Protein AF-0000000082897902 (afdb_homodimer)

InterPro domains:
  IPR001424 Superoxide dismutase, copper/zinc binding domain [PF00080] (46-180)
  IPR001424 Superoxide dismutase, copper/zinc binding domain [PR00068] (78-100)
  IPR001424 Superoxide dismutase, copper/zinc binding domain [PR00068] (130-152)
  IPR001424 Superoxide dismutase, copper/zinc binding domain [PR00068] (155-181)
  IPR024134 Superoxide dismutase (Cu/Zn) / superoxide dismutase copper chaperone [PTHR10003] (29-182)
  IPR036423 Superoxide dismutase-like, copper/zinc binding domain superfamily [G3DSA:2.60.40.200] (30-185)
  IPR036423 Superoxide dismutase-like, copper/zinc binding domain superfamily [SSF49329] (37-182)

Organism: Panagrellus redivivus (NCBI:txid6233)

Nearest PDB structures (foldseek):
  8zd5-assembly2_D  TM=9.004E-01  e=2.290E-14  Canis lupus familiaris
  7wwy-assembly1_B  TM=9.018E-01  e=1.404E-13  Canis lupus familiaris
  4rvp-assembly1_F  TM=9.007E-01  e=2.772E-13  Sedum alfredii
  6fp6-assembly11_V  TM=8.898E-01  e=7.852E-12  Homo sapiens
  6fp6-assembly7_N  TM=8.844E-01  e=1.384E-11  Homo sapiens

pLDDT: mean 85.32, std 23.49, range [25.41, 98.88]

Radius of gyration: 30.48 Å; Cα contacts (8 Å, |Δi|>4): 920; chains: 2; bounding box: 109×58×99 Å

Solvent-accessible surface area (backbone atoms only — not comparable to full-atom values): 19947 Å² total; per-residue (Å²): 136,86,78,77,78,76,76,75,76,77,73,74,72,73,71,76,70,71,70,71,69,72,74,72,70,71,76,71,79,72,40,37,38,32,33,33,25,57,25,38,17,94,85,59,64,34,37,34,42,35,39,38,41,27,52,66,50,91,85,47,38,23,28,37,43,31,45,46,44,77,64,73,81,90,46,44,22,11,34,34,31,26,57,10,20,31,59,89,62,44,71,74,44,13,70,52,74,26,42,90,82,62,64,86,64,54,38,28,58,86,42,92,67,28,38,54,14,44,65,35,57,32,46,82,48,31,35,80,38,79,66,32,76,59,45,32,81,56,74,91,54,36,47,58,5,12,16,40,38,34,24,65,23,42,41,63,32,24,76,50,92,48,68,52,22,41,72,64,11,52,18,75,54,79,51,25,28,25,43,25,8,30,64,41,42,64,84,105,136,84,78,76,78,76,75,77,74,77,74,72,74,71,71,76,69,70,70,69,67,71,70,73,68,72,74,71,77,73,40,38,39,32,34,33,24,58,26,38,16,94,86,60,64,35,37,32,43,36,40,38,41,26,55,68,50,90,85,48,38,22,27,36,41,32,45,45,42,78,63,74,81,91,45,44,21,12,32,34,30,27,57,10,19,32,60,88,61,42,71,76,45,14,69,52,73,24,41,90,81,61,64,87,63,53,38,28,58,86,43,92,68,28,39,55,15,42,65,36,57,31,45,83,48,31,34,79,38,80,66,33,77,60,45,32,82,55,75,91,52,36,45,58,4,13,16,40,38,35,23,67,24,43,41,62,32,25,75,50,92,49,68,54,21,41,71,62,12,51,17,76,52,78,50,26,29,26,44,24,8,30,65,41,43,63,85,105

Structure (mmCIF, N/CA/C/O backbone):
data_AF-0000000082897902-model_v1
#
loop_
_entity.id
_entity.type
_entity.pdbx_description
1 polymer 'Superoxide dismutase'
#
loop_
_atom_site.group_PDB
_atom_site.id
_atom_site.type_symbol
_atom_site.label_atom_id
_atom_site.label_alt_id
_atom_site.label_comp_id
_atom_site.label_asym_id
_atom_site.label_entity_id
_atom_site.label_seq_id
_atom_site.pdbx_PDB_ins_code
_atom_site.Cartn_x
_atom_site.Cartn_y
_atom_site.Cartn_z
_atom_site.occupancy
_atom_site.B_iso_or_equiv
_atom_site.auth_seq_id
_atom_site.auth_comp_id
_atom_site.auth_asym_id
_atom_site.auth_atom_id
_atom_site.pdbx_PDB_model_num
ATOM 1 N N . MET A 1 1 ? 73.5 28.828 -60.375 1 28.38 1 MET A N 1
ATOM 2 C CA . MET A 1 1 ? 72.812 27.672 -59.781 1 28.38 1 MET A CA 1
ATOM 3 C C . MET A 1 1 ? 71.562 28.078 -59.062 1 28.38 1 MET A C 1
ATOM 5 O O . MET A 1 1 ? 71.625 28.875 -58.125 1 28.38 1 MET A O 1
ATOM 9 N N . LYS A 1 2 ? 70.438 28.234 -59.875 1 25.41 2 LYS A N 1
ATOM 10 C CA . LYS A 1 2 ? 69.125 28.797 -59.719 1 25.41 2 LYS A CA 1
ATOM 11 C C . LYS A 1 2 ? 68.25 27.984 -58.719 1 25.41 2 LYS A C 1
ATOM 13 O O . LYS A 1 2 ? 67.812 26.891 -59.031 1 25.41 2 LYS A O 1
ATOM 18 N N . ARG A 1 3 ? 68.75 27.938 -57.375 1 31.31 3 ARG A N 1
ATOM 19 C CA . ARG A 1 3 ? 68.062 27.156 -56.344 1 31.31 3 ARG A CA 1
ATOM 20 C C . ARG A 1 3 ? 66.562 27.547 -56.25 1 31.31 3 ARG A C 1
ATOM 22 O O . ARG A 1 3 ? 66.25 28.734 -56.094 1 31.31 3 ARG A O 1
ATOM 29 N N . PHE A 1 4 ? 65.75 26.828 -57 1 31.16 4 PHE A N 1
ATOM 30 C CA . PHE A 1 4 ? 64.25 26.812 -57.031 1 31.16 4 PHE A CA 1
ATOM 31 C C . PHE A 1 4 ? 63.688 26.734 -55.594 1 31.16 4 PHE A C 1
ATOM 33 O O . PHE A 1 4 ? 64.125 25.875 -54.812 1 31.16 4 PHE A O 1
ATOM 40 N N . LEU A 1 5 ? 63.25 27.844 -55.031 1 32.53 5 LEU A N 1
ATOM 41 C CA . LEU A 1 5 ? 62.562 28.156 -53.781 1 32.53 5 LEU A CA 1
ATOM 42 C C . LEU A 1 5 ? 61.219 27.406 -53.719 1 32.53 5 LEU A C 1
ATOM 44 O O . LEU A 1 5 ? 60.312 27.688 -54.5 1 32.53 5 LEU A O 1
ATOM 48 N N . PHE A 1 6 ? 61.25 26.062 -53.656 1 32.88 6 PHE A N 1
ATOM 49 C CA . PHE A 1 6 ? 60.031 25.281 -53.531 1 32.88 6 PHE A CA 1
ATOM 50 C C . PHE A 1 6 ? 59.219 25.75 -52.312 1 32.88 6 PHE A C 1
ATOM 52 O O . PHE A 1 6 ? 59.688 25.719 -51.188 1 32.88 6 PHE A O 1
ATOM 59 N N . ILE A 1 7 ? 58.406 26.781 -52.531 1 32.62 7 ILE A N 1
ATOM 60 C CA . ILE A 1 7 ? 57.375 27.281 -51.594 1 32.62 7 ILE A CA 1
ATOM 61 C C . ILE A 1 7 ? 56.438 26.156 -51.188 1 32.62 7 ILE A C 1
ATOM 63 O O . ILE A 1 7 ? 55.781 25.562 -52.031 1 32.62 7 ILE A O 1
ATOM 67 N N . LEU A 1 8 ? 56.844 25.328 -50.25 1 31.56 8 LEU A N 1
ATOM 68 C CA . LEU A 1 8 ? 56.031 24.297 -49.625 1 31.56 8 LEU A CA 1
ATOM 69 C C . LEU A 1 8 ? 54.719 24.891 -49.094 1 31.56 8 LEU A C 1
ATOM 71 O O . LEU A 1 8 ? 54.75 25.766 -48.219 1 31.56 8 LEU A O 1
ATOM 75 N N . SER A 1 9 ? 53.75 25.062 -50 1 31.81 9 SER A N 1
ATOM 76 C CA . SER A 1 9 ? 52.406 25.422 -49.625 1 31.81 9 SER A CA 1
ATOM 77 C C . SER A 1 9 ? 51.844 24.5 -48.562 1 31.81 9 SER A C 1
ATOM 79 O O . SER A 1 9 ? 51.906 23.281 -48.688 1 31.81 9 SER A O 1
ATOM 81 N N . LEU A 1 10 ? 52.062 24.891 -47.312 1 31.67 10 LEU A N 1
ATOM 82 C CA . LEU A 1 10 ? 51.438 24.297 -46.125 1 31.67 10 LEU A CA 1
ATOM 83 C C . LEU A 1 10 ? 49.906 24.203 -46.312 1 31.67 10 LEU A C 1
ATOM 85 O O . LEU A 1 10 ? 49.25 25.234 -46.438 1 31.67 10 LEU A O 1
ATOM 89 N N . LEU A 1 11 ? 49.469 23.203 -47.156 1 31.16 11 LEU A N 1
ATOM 90 C CA . LEU A 1 11 ? 48.062 22.828 -47.219 1 31.16 11 LEU A CA 1
ATOM 91 C C . LEU A 1 11 ? 47.469 22.734 -45.812 1 31.16 11 LEU A C 1
ATOM 93 O O . LEU A 1 11 ? 47.969 21.984 -44.969 1 31.16 11 LEU A O 1
ATOM 97 N N . SER A 1 12 ? 47 23.859 -45.344 1 28.34 12 SER A N 1
ATOM 98 C CA . SER A 1 12 ? 46.156 23.953 -44.156 1 28.34 12 SER A CA 1
ATOM 99 C C . SER A 1 12 ? 45.031 22.938 -44.188 1 28.34 12 SER A C 1
ATOM 101 O O . SER A 1 12 ? 44.094 23.062 -45 1 28.34 12 SER A O 1
ATOM 103 N N . ALA A 1 13 ? 45.344 21.656 -44.375 1 27.98 13 ALA A N 1
ATOM 104 C CA . ALA A 1 13 ? 44.219 20.734 -44.188 1 27.98 13 ALA A CA 1
ATOM 105 C C . ALA A 1 13 ? 43.469 21.062 -42.906 1 27.98 13 ALA A C 1
ATOM 107 O O . ALA A 1 13 ? 43.969 20.859 -41.812 1 27.98 13 ALA A O 1
ATOM 108 N N . CYS A 1 14 ? 42.844 22.281 -42.875 1 28.95 14 CYS A N 1
ATOM 109 C CA . CYS A 1 14 ? 41.875 22.453 -41.844 1 28.95 14 CYS A CA 1
ATOM 110 C C . CYS A 1 14 ? 41 21.203 -41.688 1 28.95 14 CYS A C 1
ATOM 112 O O . CYS A 1 14 ? 40.25 20.859 -42.625 1 28.95 14 CYS A O 1
ATOM 114 N N . ASN A 1 15 ? 41.562 20.156 -41.125 1 28.05 15 ASN A N 1
ATOM 115 C CA . ASN A 1 15 ? 40.719 19.062 -40.625 1 28.05 15 ASN A CA 1
ATOM 116 C C . ASN A 1 15 ? 39.406 19.578 -40.031 1 28.05 15 ASN A C 1
ATOM 118 O O . ASN A 1 15 ? 39.406 20.406 -39.125 1 28.05 15 ASN A O 1
ATOM 122 N N . ALA A 1 16 ? 38.344 19.703 -40.938 1 28.75 16 ALA A N 1
ATOM 123 C CA . ALA A 1 16 ? 36.938 19.75 -40.5 1 28.75 16 ALA A CA 1
ATOM 124 C C . ALA A 1 16 ? 36.719 18.828 -39.281 1 28.75 16 ALA A C 1
ATOM 126 O O . ALA A 1 16 ? 36.75 17.609 -39.438 1 28.75 16 ALA A O 1
ATOM 127 N N . PHE A 1 17 ? 37.375 19.172 -38.156 1 28.56 17 PHE A N 1
ATOM 128 C CA . PHE A 1 17 ? 36.75 18.562 -37 1 28.56 17 PHE A CA 1
ATOM 129 C C . PHE A 1 17 ? 35.219 18.781 -37.031 1 28.56 17 PHE A C 1
ATOM 131 O O . PHE A 1 17 ? 34.75 19.906 -36.938 1 28.56 17 PHE A O 1
ATOM 138 N N . GLU A 1 18 ? 34.531 18.062 -37.938 1 28.78 18 GLU A N 1
ATOM 139 C CA . GLU A 1 18 ? 33.125 18 -37.625 1 28.78 18 GLU A CA 1
ATOM 140 C C . GLU A 1 18 ? 32.875 17.781 -36.125 1 28.78 18 GLU A C 1
ATOM 142 O O . GLU A 1 18 ? 33.344 16.781 -35.562 1 28.78 18 GLU A O 1
ATOM 147 N N . THR A 1 19 ? 32.875 18.891 -35.375 1 28.44 19 THR A N 1
ATOM 148 C CA . THR A 1 19 ? 32.219 18.828 -34.094 1 28.44 19 THR A CA 1
ATOM 149 C C . THR A 1 19 ? 30.875 18.078 -34.188 1 28.44 19 THR A C 1
ATOM 151 O O . THR A 1 19 ? 29.938 18.547 -34.844 1 28.44 19 THR A O 1
ATOM 154 N N . ILE A 1 20 ? 30.984 16.828 -34.375 1 27.12 20 ILE A N 1
ATOM 155 C CA . ILE A 1 20 ? 29.75 16.141 -34.031 1 27.12 20 ILE A CA 1
ATOM 156 C C . ILE A 1 20 ? 29.219 16.672 -32.719 1 27.12 20 ILE A C 1
ATOM 158 O O . ILE A 1 20 ? 29.828 16.484 -31.656 1 27.12 20 ILE A O 1
ATOM 162 N N . ILE A 1 21 ? 28.734 17.891 -32.75 1 28.36 21 ILE A N 1
ATOM 163 C CA . ILE A 1 21 ? 27.844 18.25 -31.641 1 28.36 21 ILE A CA 1
ATOM 164 C C . ILE A 1 21 ? 26.859 17.094 -31.375 1 28.36 21 ILE A C 1
ATOM 166 O O . ILE A 1 21 ? 26.016 16.797 -32.219 1 28.36 21 ILE A O 1
ATOM 170 N N . LEU A 1 22 ? 27.375 16.031 -30.844 1 29.14 22 LEU A N 1
ATOM 171 C CA . LEU A 1 22 ? 26.375 15.188 -30.203 1 29.14 22 LEU A CA 1
ATOM 172 C C . LEU A 1 22 ? 25.344 16.031 -29.453 1 29.14 22 LEU A C 1
ATOM 174 O O . LEU A 1 22 ? 25.703 16.734 -28.5 1 29.14 22 LEU A O 1
ATOM 178 N N . ASN A 1 23 ? 24.516 16.766 -30.156 1 32.09 23 ASN A N 1
ATOM 179 C CA . ASN A 1 23 ? 23.297 17.281 -29.547 1 32.09 23 ASN A CA 1
ATOM 180 C C . ASN A 1 23 ? 22.688 16.281 -28.562 1 32.09 23 ASN A C 1
ATOM 182 O O . ASN A 1 23 ? 22.219 15.227 -28.969 1 32.09 23 ASN A O 1
ATOM 186 N N . GLU A 1 24 ? 23.266 15.992 -27.516 1 35.66 24 GLU A N 1
ATOM 187 C CA . GLU A 1 24 ? 22.828 15.289 -26.312 1 35.66 24 GLU A CA 1
ATOM 188 C C . GLU A 1 24 ? 21.391 15.672 -25.953 1 35.66 24 GLU A C 1
ATOM 190 O O . GLU A 1 24 ? 20.938 15.398 -24.828 1 35.66 24 GLU A O 1
ATOM 195 N N . SER A 1 25 ? 20.703 16.594 -26.547 1 34.41 25 SER A N 1
ATOM 196 C CA . SER A 1 25 ? 19.391 17.031 -26.078 1 34.41 25 SER A CA 1
ATOM 197 C C . SER A 1 25 ? 18.406 15.867 -26.031 1 34.41 25 SER A C 1
ATOM 199 O O . SER A 1 25 ? 17.203 16.047 -26.25 1 34.41 25 SER A O 1
ATOM 201 N N . ALA A 1 26 ? 18.703 14.68 -26.406 1 36.72 26 ALA A N 1
ATOM 202 C CA . ALA A 1 26 ? 17.656 13.664 -26.359 1 36.72 26 ALA A CA 1
ATOM 203 C C . ALA A 1 26 ? 16.891 13.727 -25.047 1 36.72 26 ALA A C 1
ATOM 205 O O . ALA A 1 26 ? 17.484 13.672 -23.969 1 36.72 26 ALA A O 1
ATOM 206 N N . GLY A 1 27 ? 15.852 14.523 -24.828 1 39.5 27 GLY A N 1
ATOM 207 C CA . GLY A 1 27 ? 14.906 14.766 -23.75 1 39.5 27 GLY A CA 1
ATOM 208 C C . GLY A 1 27 ? 14.719 13.562 -22.844 1 39.5 27 GLY A C 1
ATOM 209 O O . GLY A 1 27 ? 14.125 12.562 -23.234 1 39.5 27 GLY A O 1
ATOM 210 N N . LYS A 1 28 ? 15.594 13.055 -22.094 1 48.09 28 LYS A N 1
ATOM 211 C CA . LYS A 1 28 ? 15.547 11.93 -21.172 1 48.09 28 LYS A CA 1
ATOM 212 C C . LYS A 1 28 ? 14.234 11.906 -20.391 1 48.09 28 LYS A C 1
ATOM 214 O O . LYS A 1 28 ? 13.867 12.898 -19.766 1 48.09 28 LYS A O 1
ATOM 219 N N . THR A 1 29 ? 13.219 11.336 -21.016 1 60.97 29 THR A N 1
ATOM 220 C CA . THR A 1 29 ? 11.953 11.133 -20.328 1 60.97 29 THR A CA 1
ATOM 221 C C . THR A 1 29 ? 12.188 10.789 -18.859 1 60.97 29 THR A C 1
ATOM 223 O O . THR A 1 29 ? 12.82 9.781 -18.547 1 60.97 29 THR A O 1
ATOM 226 N N . ILE A 1 30 ? 12.188 11.781 -17.969 1 73.81 30 ILE A N 1
ATOM 227 C CA . ILE A 1 30 ? 12.328 11.602 -16.531 1 73.81 30 ILE A CA 1
ATOM 228 C C . ILE A 1 30 ? 11.297 10.586 -16.031 1 73.81 30 ILE A C 1
ATOM 230 O O . ILE A 1 30 ? 10.094 10.734 -16.281 1 73.81 30 ILE A O 1
ATOM 234 N N . ALA A 1 31 ? 11.781 9.539 -15.438 1 87.19 31 ALA A N 1
ATOM 235 C CA . ALA A 1 31 ? 10.883 8.539 -14.859 1 87.19 31 ALA A CA 1
ATOM 236 C C . ALA A 1 31 ? 9.984 9.164 -13.797 1 87.19 31 ALA A C 1
ATOM 238 O O . ALA A 1 31 ? 10.375 10.117 -13.117 1 87.19 31 ALA A O 1
ATOM 239 N N . ILE A 1 32 ? 8.766 8.922 -13.898 1 93.5 32 ILE A N 1
ATOM 240 C CA . ILE A 1 32 ? 7.77 9.414 -12.953 1 93.5 32 ILE A CA 1
ATOM 241 C C . ILE A 1 32 ? 7.227 8.25 -12.125 1 93.5 32 ILE A C 1
ATOM 243 O O . ILE A 1 32 ? 6.988 7.164 -12.656 1 93.5 32 ILE A O 1
ATOM 247 N N . VAL A 1 33 ? 7.09 8.469 -10.82 1 95.12 33 VAL A N 1
ATOM 248 C CA . VAL A 1 33 ? 6.422 7.523 -9.93 1 95.12 33 VAL A CA 1
ATOM 249 C C . VAL A 1 33 ? 5.039 8.055 -9.555 1 95.12 33 VAL A C 1
ATOM 251 O O . VAL A 1 33 ? 4.891 9.234 -9.219 1 95.12 33 VAL A O 1
ATOM 254 N N . LYS A 1 34 ? 4.039 7.195 -9.68 1 97 34 LYS A N 1
ATOM 255 C CA . LYS A 1 34 ? 2.664 7.574 -9.367 1 97 34 LYS A CA 1
ATOM 256 C C . LYS A 1 34 ? 2.049 6.617 -8.344 1 97 34 LYS A C 1
ATOM 258 O O . LYS A 1 34 ? 2.32 5.414 -8.375 1 97 34 LYS A O 1
ATOM 263 N N . ALA A 1 35 ? 1.238 7.164 -7.469 1 98.31 35 ALA A N 1
ATOM 264 C CA . ALA A 1 35 ? 0.53 6.41 -6.438 1 98.31 35 ALA A CA 1
ATOM 265 C C . ALA A 1 35 ? -0.894 6.93 -6.258 1 98.31 35 ALA A C 1
ATOM 267 O O . ALA A 1 35 ? -1.236 8.008 -6.754 1 98.31 35 ALA A O 1
ATOM 268 N N . ILE A 1 36 ? -1.684 6.098 -5.648 1 98.56 36 ILE A N 1
ATOM 269 C CA . ILE A 1 36 ? -3.084 6.434 -5.418 1 98.56 36 ILE A CA 1
ATOM 270 C C . ILE A 1 36 ? -3.539 5.859 -4.078 1 98.56 36 ILE A C 1
ATOM 272 O O . ILE A 1 36 ? -3.057 4.809 -3.648 1 98.56 36 ILE A O 1
ATOM 276 N N . ALA A 1 37 ? -4.383 6.551 -3.402 1 98.69 37 ALA A N 1
ATOM 277 C CA . ALA A 1 37 ? -5.098 6.051 -2.23 1 98.69 37 ALA A CA 1
ATOM 278 C C . ALA A 1 37 ? -6.598 6.297 -2.359 1 98.69 37 ALA A C 1
ATOM 280 O O . ALA A 1 37 ? -7.031 7.41 -2.662 1 98.69 37 ALA A O 1
ATOM 281 N N . ARG A 1 38 ? -7.344 5.277 -2.195 1 98.12 38 ARG A N 1
ATOM 282 C CA . ARG A 1 38 ? -8.789 5.395 -2.059 1 98.12 38 ARG A CA 1
ATOM 283 C C . ARG A 1 38 ? -9.211 5.352 -0.593 1 98.12 38 ARG A C 1
ATOM 285 O O . ARG A 1 38 ? -8.906 4.391 0.117 1 98.12 38 ARG A O 1
ATOM 292 N N . LEU A 1 39 ? -9.82 6.383 -0.159 1 98.12 39 LEU A N 1
ATOM 293 C CA . LEU A 1 39 ? -10.281 6.484 1.221 1 98.12 39 LEU A CA 1
ATOM 294 C C . LEU A 1 39 ? -11.773 6.188 1.314 1 98.12 39 LEU A C 1
ATOM 296 O O . LEU A 1 39 ? -12.547 6.586 0.442 1 98.12 39 LEU A O 1
ATOM 300 N N . GLN A 1 40 ? -12.141 5.527 2.373 1 97.06 40 GLN A N 1
ATOM 301 C CA . GLN A 1 40 ? -13.547 5.242 2.621 1 97.06 40 GLN A CA 1
ATOM 302 C C . GLN A 1 40 ? -13.836 5.148 4.117 1 97.06 40 GLN A C 1
ATOM 304 O O . GLN A 1 40 ? -13.039 4.598 4.875 1 97.06 40 GLN A O 1
ATOM 309 N N . SER A 1 41 ? -14.938 5.699 4.527 1 97.94 41 SER A N 1
ATOM 310 C CA . SER A 1 41 ? -15.422 5.5 5.891 1 97.94 41 SER A CA 1
ATOM 311 C C . SER A 1 41 ? -15.953 4.082 6.086 1 97.94 41 SER A C 1
ATOM 313 O O . SER A 1 41 ? -16.25 3.385 5.113 1 97.94 41 SER A O 1
ATOM 315 N N . PRO A 1 42 ? -16.078 3.664 7.328 1 95 42 PRO A N 1
A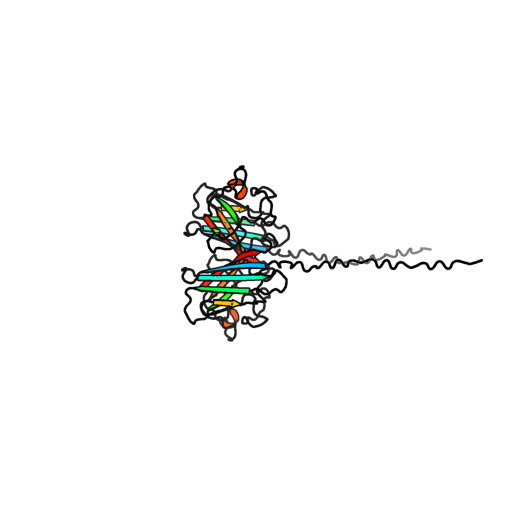TOM 316 C CA . PRO A 1 42 ? -16.562 2.305 7.586 1 95 42 PRO A CA 1
ATOM 317 C C . PRO A 1 42 ? -17.938 2.041 6.984 1 95 42 PRO A C 1
ATOM 319 O O . PRO A 1 42 ? -18.203 0.938 6.504 1 95 42 PRO A O 1
ATOM 322 N N . ASP A 1 43 ? -18.812 3.037 6.996 1 94.5 43 ASP A N 1
ATOM 323 C CA . ASP A 1 43 ? -20.172 2.844 6.496 1 94.5 43 ASP A CA 1
ATOM 324 C C . ASP A 1 43 ? -20.25 3.121 4.996 1 94.5 43 ASP A C 1
ATOM 326 O O . ASP A 1 43 ? -21.328 3.021 4.398 1 94.5 43 ASP A O 1
ATOM 330 N N . GLY A 1 44 ? -19.156 3.525 4.406 1 94.38 44 GLY A N 1
ATOM 331 C CA . GLY A 1 44 ? -19.094 3.719 2.967 1 94.38 44 GLY A CA 1
ATOM 332 C C . GLY A 1 44 ? -19.625 5.062 2.518 1 94.38 44 GLY A C 1
ATOM 333 O O . GLY A 1 44 ? -19.672 5.352 1.319 1 94.38 44 GLY A O 1
ATOM 334 N N . THR A 1 45 ? -19.984 5.938 3.486 1 97 45 THR A N 1
ATOM 335 C CA . THR A 1 45 ? -20.609 7.207 3.143 1 97 45 THR A CA 1
ATOM 336 C C . THR A 1 45 ? -19.578 8.211 2.652 1 97 45 THR A C 1
ATOM 338 O O . THR A 1 45 ? -19.734 8.797 1.579 1 97 45 THR A O 1
ATOM 341 N N . VAL A 1 46 ? -18.562 8.422 3.463 1 97.75 46 VAL A N 1
ATOM 342 C CA . VAL A 1 46 ? -17.484 9.312 3.066 1 97.75 46 VAL A CA 1
ATOM 343 C C . VAL A 1 46 ? -16.5 8.57 2.166 1 97.75 46 VAL A C 1
ATOM 345 O O . VAL A 1 46 ? -16.047 7.473 2.5 1 97.75 46 VAL A O 1
ATOM 348 N N . LYS A 1 47 ? -16.203 9.141 0.982 1 98.06 47 LYS A N 1
ATOM 349 C CA . LYS A 1 47 ? -15.258 8.562 0.035 1 98.06 47 LYS A CA 1
ATOM 350 C C . LYS A 1 47 ? -14.258 9.617 -0.44 1 98.06 47 LYS A C 1
ATOM 352 O O . LYS A 1 47 ? -14.57 10.805 -0.479 1 98.06 47 LYS A O 1
ATOM 357 N N . GLY A 1 48 ? -13.086 9.195 -0.771 1 98.25 48 GLY A N 1
ATOM 358 C CA . GLY A 1 48 ? -12.07 10.078 -1.31 1 98.25 48 GLY A CA 1
ATOM 359 C C . GLY A 1 48 ? -11.055 9.359 -2.18 1 98.25 48 GLY A C 1
ATOM 360 O O . GLY A 1 48 ? -10.891 8.141 -2.07 1 98.25 48 GLY A O 1
ATOM 361 N N . ILE A 1 49 ? -10.469 10.094 -3.096 1 98.5 49 ILE A N 1
ATOM 362 C CA . ILE A 1 49 ? -9.352 9.625 -3.908 1 98.5 49 ILE A CA 1
ATOM 363 C C . ILE A 1 49 ? -8.211 10.641 -3.85 1 98.5 49 ILE A C 1
ATOM 365 O O . ILE A 1 49 ? -8.422 11.836 -4.074 1 98.5 49 ILE A O 1
ATOM 369 N N . MET A 1 50 ? -7.082 10.172 -3.48 1 98.69 50 MET A N 1
ATOM 370 C CA . MET A 1 50 ? -5.879 11 -3.506 1 98.69 50 MET A CA 1
ATOM 371 C C . MET A 1 50 ? -4.855 10.438 -4.492 1 98.69 50 MET A C 1
ATOM 373 O O . MET A 1 50 ? -4.59 9.234 -4.5 1 98.69 50 MET A O 1
ATOM 377 N N . GLU A 1 51 ? -4.297 11.328 -5.273 1 98.31 51 GLU A N 1
ATOM 378 C CA . GLU A 1 51 ? -3.277 10.961 -6.25 1 98.31 51 GLU A CA 1
ATOM 379 C C . GLU A 1 51 ? -1.942 11.633 -5.938 1 98.31 51 GLU A C 1
ATOM 381 O O . GLU A 1 51 ? -1.905 12.797 -5.543 1 98.31 51 GLU A O 1
ATOM 386 N N . PHE A 1 52 ? -0.891 10.891 -6.109 1 98.56 52 PHE A N 1
ATOM 387 C CA . PHE A 1 52 ? 0.482 11.336 -5.895 1 98.56 52 PHE A CA 1
ATOM 388 C C . PHE A 1 52 ? 1.311 11.164 -7.164 1 98.56 52 PHE A C 1
ATOM 390 O O . PHE A 1 52 ? 1.264 10.109 -7.805 1 98.56 52 PHE A O 1
ATOM 397 N N . THR A 1 53 ? 2.006 12.172 -7.535 1 97.62 53 THR A N 1
ATOM 398 C CA . THR A 1 53 ? 2.898 12.125 -8.688 1 97.62 53 THR A CA 1
ATOM 399 C C . THR A 1 53 ? 4.246 12.758 -8.352 1 97.62 53 THR A C 1
ATOM 401 O O . THR A 1 53 ? 4.305 13.883 -7.859 1 97.62 53 THR A O 1
ATOM 404 N N . GLN A 1 54 ? 5.289 11.984 -8.648 1 97.25 54 GLN A N 1
ATOM 405 C CA . GLN A 1 54 ? 6.621 12.492 -8.344 1 97.25 54 GLN A CA 1
ATOM 406 C C . GLN A 1 54 ? 7.617 12.117 -9.438 1 97.25 54 GLN A C 1
ATOM 408 O O . GLN A 1 54 ? 7.781 10.938 -9.75 1 97.25 54 GLN A O 1
ATOM 413 N N . PRO A 1 55 ? 8.266 13.148 -10.031 1 94.5 55 PRO A N 1
ATOM 414 C CA . PRO A 1 55 ? 9.414 12.781 -10.875 1 94.5 55 PRO A CA 1
ATOM 415 C C . PRO A 1 55 ? 10.469 11.992 -10.109 1 94.5 55 PRO A C 1
ATOM 417 O O . PRO A 1 55 ? 10.719 12.25 -8.93 1 94.5 55 PRO A O 1
ATOM 420 N N . PHE A 1 56 ? 11.062 11.125 -10.805 1 91 56 PHE A N 1
ATOM 421 C CA . PHE A 1 56 ? 12.031 10.234 -10.164 1 91 56 PHE A CA 1
ATOM 422 C C . PHE A 1 56 ? 13.422 10.852 -10.188 1 91 56 PHE A C 1
ATOM 424 O O . PHE A 1 56 ? 14.289 10.398 -10.938 1 91 56 PHE A O 1
ATOM 431 N N . HIS A 1 57 ? 13.664 11.719 -9.312 1 89.69 57 HIS A N 1
ATOM 432 C CA . HIS A 1 57 ? 14.992 12.25 -9.039 1 89.69 57 HIS A CA 1
ATOM 433 C C . HIS A 1 57 ? 15.055 12.914 -7.664 1 89.69 57 HIS A C 1
ATOM 435 O O . HIS A 1 57 ? 14.023 13.336 -7.133 1 89.69 57 HIS A O 1
ATOM 441 N N . ALA A 1 58 ? 16.188 12.891 -7.18 1 85.12 58 ALA A N 1
ATOM 442 C CA . ALA A 1 58 ? 16.391 13.406 -5.824 1 85.12 58 ALA A CA 1
ATOM 443 C C . ALA A 1 58 ? 15.906 14.844 -5.707 1 85.12 58 ALA A C 1
ATOM 445 O O . ALA A 1 58 ? 16.188 15.68 -6.57 1 85.12 58 ALA A O 1
ATOM 446 N N . GLY A 1 59 ? 15.125 15.055 -4.719 1 89.94 59 GLY A N 1
ATOM 447 C CA . GLY A 1 59 ? 14.703 16.422 -4.414 1 89.94 59 GLY A CA 1
ATOM 448 C C . GLY A 1 59 ? 13.453 16.828 -5.16 1 89.94 59 GLY A C 1
ATOM 449 O O . GLY A 1 59 ? 12.922 17.922 -4.934 1 89.94 59 GLY A O 1
ATOM 450 N N . ALA A 1 60 ? 12.961 16 -6.051 1 94.69 60 ALA A N 1
ATOM 451 C CA . ALA A 1 60 ? 11.727 16.328 -6.77 1 94.69 60 ALA A CA 1
ATOM 452 C C . ALA A 1 60 ? 10.539 16.406 -5.82 1 94.69 60 ALA A C 1
ATOM 454 O O . ALA A 1 60 ? 10.352 15.508 -4.988 1 94.69 60 ALA A O 1
ATOM 455 N N . PRO A 1 61 ? 9.781 17.484 -5.945 1 97.19 61 PRO A N 1
ATOM 456 C CA . PRO A 1 61 ? 8.586 17.562 -5.102 1 97.19 61 PRO A CA 1
ATOM 457 C C . PRO A 1 61 ? 7.488 16.594 -5.547 1 97.19 61 PRO A C 1
ATOM 459 O O . PRO A 1 61 ? 7.465 16.172 -6.707 1 97.19 61 PRO A O 1
ATOM 462 N N . THR A 1 62 ? 6.652 16.219 -4.684 1 98.19 62 THR A N 1
ATOM 463 C CA . THR A 1 62 ? 5.492 15.383 -4.977 1 98.19 62 THR A CA 1
ATOM 464 C C . THR A 1 62 ? 4.238 16.234 -5.145 1 98.19 62 THR A C 1
ATOM 466 O O . THR A 1 62 ? 3.949 17.094 -4.309 1 98.19 62 THR A O 1
ATOM 469 N N . GLN A 1 63 ? 3.568 16.047 -6.238 1 98.44 63 GLN A N 1
ATOM 470 C CA . GLN A 1 63 ? 2.242 16.625 -6.41 1 98.44 63 GLN A CA 1
ATOM 471 C C . GLN A 1 63 ? 1.165 15.734 -5.805 1 98.44 63 GLN A C 1
ATOM 473 O O . GLN A 1 63 ? 1.119 14.531 -6.078 1 98.44 63 GLN A O 1
ATOM 478 N N . ILE A 1 64 ? 0.331 16.359 -4.961 1 98.75 64 ILE A N 1
ATOM 479 C CA . ILE A 1 64 ? -0.735 15.609 -4.297 1 98.75 64 ILE A CA 1
ATOM 480 C C . ILE A 1 64 ? -2.078 16.297 -4.559 1 98.75 64 ILE A C 1
ATOM 482 O O . ILE A 1 64 ? -2.236 17.484 -4.301 1 98.75 64 ILE A O 1
ATOM 486 N N . ASN A 1 65 ? -3.004 15.539 -5.113 1 98.69 65 ASN A N 1
ATOM 487 C CA . ASN A 1 65 ? -4.371 15.992 -5.336 1 98.69 65 ASN A CA 1
ATOM 488 C C . ASN A 1 65 ? -5.387 15.016 -4.758 1 98.69 65 ASN A C 1
ATOM 490 O O . ASN A 1 65 ? -5.219 13.797 -4.871 1 98.69 65 ASN A O 1
ATOM 494 N N . GLY A 1 66 ? -6.402 15.57 -4.141 1 98.5 66 GLY A N 1
ATOM 495 C CA . GLY A 1 66 ? -7.453 14.742 -3.576 1 98.5 66 GLY A CA 1
ATOM 496 C C . GLY A 1 66 ? -8.844 15.312 -3.789 1 98.5 66 GLY A C 1
ATOM 497 O O . GLY A 1 66 ? -9.031 16.531 -3.77 1 98.5 66 GLY A O 1
ATOM 498 N N . THR A 1 67 ? -9.789 14.477 -4.031 1 98.44 67 THR A N 1
ATOM 499 C CA . THR A 1 67 ? -11.211 14.805 -4.066 1 98.44 67 THR A CA 1
ATOM 500 C C . THR A 1 67 ? -12 13.898 -3.131 1 98.44 67 THR A C 1
ATOM 502 O O . THR A 1 67 ? -11.711 12.703 -3.025 1 98.44 67 THR A O 1
ATOM 505 N N . PHE A 1 68 ? -12.938 14.5 -2.48 1 98.06 68 PHE A N 1
ATOM 506 C CA . PHE A 1 68 ? -13.734 13.789 -1.486 1 98.06 68 PHE A CA 1
ATOM 507 C C . PHE A 1 68 ? -15.219 14 -1.736 1 98.06 68 PHE A C 1
ATOM 509 O O . PHE A 1 68 ? -15.617 14.953 -2.41 1 98.06 68 PHE A O 1
ATOM 516 N N . LYS A 1 69 ? -15.992 13.047 -1.231 1 97.38 69 LYS A N 1
ATOM 517 C CA . LYS A 1 69 ? -17.453 13.102 -1.359 1 97.38 69 LYS A CA 1
ATOM 518 C C . LYS A 1 69 ? -18.125 12.883 -0.01 1 97.38 69 LYS A C 1
ATOM 520 O O . LYS A 1 69 ? -17.656 12.094 0.808 1 97.38 69 LYS A O 1
ATOM 525 N N . ASN A 1 70 ? -19.219 13.641 0.249 1 96.81 70 ASN A N 1
ATOM 526 C CA . ASN A 1 70 ? -20.125 13.484 1.381 1 96.81 70 ASN A CA 1
ATOM 527 C C . ASN A 1 70 ? -19.484 13.945 2.684 1 96.81 70 ASN A C 1
ATOM 529 O O . ASN A 1 70 ? -19.656 13.312 3.727 1 96.81 70 ASN A O 1
ATOM 533 N N . LEU A 1 71 ? -18.672 14.93 2.525 1 94.81 71 LEU A N 1
ATOM 534 C CA . LEU A 1 71 ? -18.219 15.68 3.697 1 94.81 71 LEU A CA 1
ATOM 535 C C . LEU A 1 71 ? -19.156 16.859 3.98 1 94.81 71 LEU A C 1
ATOM 537 O O . LEU A 1 71 ? -19.719 17.453 3.055 1 94.81 71 LEU A O 1
ATOM 541 N N . PRO A 1 72 ? -19.391 17.047 5.352 1 88.44 72 PRO A N 1
ATOM 542 C CA . PRO A 1 72 ? -20.156 18.266 5.617 1 88.44 72 PRO A CA 1
ATOM 543 C C . PRO A 1 72 ? -19.562 19.5 4.949 1 88.44 72 PRO A C 1
ATOM 545 O O . PRO A 1 72 ? -18.344 19.688 4.957 1 88.44 72 PRO A O 1
ATOM 548 N N . GLU A 1 73 ? -20.5 20.234 4.516 1 83.38 73 GLU A N 1
ATOM 549 C CA . GLU A 1 73 ? -20.094 21.438 3.775 1 83.38 73 GLU A CA 1
ATOM 550 C C . GLU A 1 73 ? -19.5 22.484 4.707 1 83.38 73 GLU A C 1
ATOM 552 O O . GLU A 1 73 ? -19.859 22.547 5.887 1 83.38 73 GLU A O 1
ATOM 557 N N . GLU A 1 74 ? -18.531 23.328 4.266 1 81.81 74 GLU A N 1
ATOM 558 C CA . GLU A 1 74 ? -17.953 24.516 4.902 1 81.81 74 GLU A CA 1
ATOM 559 C C . GLU A 1 74 ? -16.938 24.125 5.977 1 81.81 74 GLU A C 1
ATOM 561 O O . GLU A 1 74 ? -16.266 25 6.535 1 81.81 74 GLU A O 1
ATOM 566 N N . ASP A 1 75 ? -16.953 22.844 6.297 1 90.31 75 ASP A N 1
ATOM 567 C CA . ASP A 1 75 ? -15.984 22.422 7.305 1 90.31 75 ASP A CA 1
ATOM 568 C C . ASP A 1 75 ? -14.656 22.031 6.664 1 90.31 75 ASP A C 1
ATOM 570 O O . ASP A 1 75 ? -14.578 21.844 5.449 1 90.31 75 ASP A O 1
ATOM 574 N N . GLU A 1 76 ? -13.664 22.156 7.52 1 97.75 76 GLU A N 1
ATOM 575 C CA . GLU A 1 76 ? -12.352 21.641 7.152 1 97.75 76 GLU A CA 1
ATOM 576 C C . GLU A 1 76 ? -12.023 20.359 7.906 1 97.75 76 GLU A C 1
ATOM 578 O O . GLU A 1 76 ? -12.484 20.156 9.031 1 97.75 76 GLU A O 1
ATOM 583 N N . PHE A 1 77 ? -11.242 19.547 7.297 1 98.56 77 PHE A N 1
ATOM 584 C CA . PHE A 1 77 ? -10.922 18.234 7.848 1 98.56 77 PHE A CA 1
ATOM 585 C C . PHE A 1 77 ? -9.422 17.969 7.758 1 98.56 77 PHE A C 1
ATOM 587 O O . PHE A 1 77 ? -8.828 18.094 6.684 1 98.56 77 PHE A O 1
ATOM 594 N N . GLY A 1 78 ? -8.859 17.641 8.875 1 98.5 78 GLY A N 1
ATOM 595 C CA . GLY A 1 78 ? -7.449 17.266 8.852 1 98.5 78 GLY A CA 1
ATOM 596 C C . GLY A 1 78 ? -7.176 16.016 8.039 1 98.5 78 GLY A C 1
ATOM 597 O O . GLY A 1 78 ? -7.969 15.078 8.055 1 98.5 78 GLY A O 1
ATOM 598 N N . ILE A 1 79 ? -6.094 16 7.359 1 98.81 79 ILE A N 1
ATOM 599 C CA . ILE A 1 79 ? -5.668 14.844 6.586 1 98.81 79 ILE A CA 1
ATOM 600 C C . ILE A 1 79 ? -4.184 14.578 6.824 1 98.81 79 ILE A C 1
ATOM 602 O O . ILE A 1 79 ? -3.379 15.516 6.852 1 98.81 79 ILE A O 1
ATOM 606 N N . LYS A 1 80 ? -3.814 13.281 7.094 1 98.81 80 LYS A N 1
ATOM 607 C CA . LYS A 1 80 ? -2.451 12.906 7.461 1 98.81 80 LYS A CA 1
ATOM 608 C C . LYS A 1 80 ? -2.045 11.586 6.816 1 98.81 80 LYS A C 1
ATOM 610 O O . LYS A 1 80 ? -2.896 10.75 6.52 1 98.81 80 LYS A O 1
ATOM 615 N N . ILE A 1 81 ? -0.78 11.484 6.574 1 98.81 81 ILE A N 1
ATOM 616 C CA . ILE A 1 81 ? -0.2 10.18 6.277 1 98.81 81 ILE A CA 1
ATOM 617 C C . ILE A 1 81 ? 0.339 9.555 7.562 1 98.81 81 ILE A C 1
ATOM 619 O O . ILE A 1 81 ? 1.062 10.203 8.32 1 98.81 81 ILE A O 1
ATOM 623 N N . LEU A 1 82 ? -0.044 8.336 7.82 1 98.31 82 LEU A N 1
ATOM 624 C CA . LEU A 1 82 ? 0.369 7.605 9.016 1 98.31 82 LEU A CA 1
ATOM 625 C C . LEU A 1 82 ? 1.454 6.59 8.68 1 98.31 82 LEU A C 1
ATOM 627 O O . LEU A 1 82 ? 1.859 6.469 7.52 1 98.31 82 LEU A O 1
ATOM 631 N N . GLN A 1 83 ? 1.94 5.871 9.719 1 96.81 83 GLN A N 1
ATOM 632 C CA . GLN A 1 83 ? 3.121 5.023 9.617 1 96.81 83 GLN A CA 1
ATOM 633 C C . GLN A 1 83 ? 2.826 3.764 8.812 1 96.81 83 GLN A C 1
ATOM 635 O O . GLN A 1 83 ? 3.699 3.254 8.102 1 96.81 83 GLN A O 1
ATOM 640 N N . TYR A 1 84 ? 1.581 3.279 8.922 1 97.62 84 TYR A N 1
ATOM 641 C CA . TYR A 1 84 ? 1.354 1.916 8.453 1 97.62 84 TYR A CA 1
ATOM 642 C C . TYR A 1 84 ? 0.128 1.846 7.551 1 97.62 84 TYR A C 1
ATOM 644 O O . TYR A 1 84 ? -0.822 2.613 7.727 1 97.62 84 TYR A O 1
ATOM 652 N N . GLY A 1 85 ? 0.26 0.965 6.547 1 98.12 85 GLY A N 1
ATOM 653 C CA . GLY A 1 85 ? -0.904 0.583 5.762 1 98.12 85 GLY A CA 1
ATOM 654 C C . GLY A 1 85 ? -1.594 -0.662 6.289 1 98.12 85 GLY A C 1
ATOM 655 O O . GLY A 1 85 ? -1.78 -1.633 5.551 1 98.12 85 GLY A O 1
ATOM 656 N N . ASN A 1 86 ? -1.898 -0.664 7.59 1 96.5 86 ASN A N 1
ATOM 657 C CA . ASN A 1 86 ? -2.574 -1.744 8.297 1 96.5 86 ASN A CA 1
ATOM 658 C C . ASN A 1 86 ? -4.035 -1.403 8.578 1 96.5 86 ASN A C 1
ATOM 660 O O . ASN A 1 86 ? -4.328 -0.484 9.344 1 96.5 86 ASN A O 1
ATOM 664 N N . MET A 1 87 ? -4.957 -2.158 7.992 1 94.94 87 MET A N 1
ATOM 665 C CA . MET A 1 87 ? -6.371 -1.833 8.156 1 94.94 87 MET A CA 1
ATOM 666 C C . MET A 1 87 ? -7.086 -2.906 8.961 1 94.94 87 MET A C 1
ATOM 668 O O . MET A 1 87 ? -8.297 -3.09 8.828 1 94.94 87 MET A O 1
ATOM 672 N N . THR A 1 88 ? -6.387 -3.631 9.797 1 92.88 88 THR A N 1
ATOM 673 C CA . THR A 1 88 ? -6.965 -4.699 10.609 1 92.88 88 THR A CA 1
ATOM 674 C C . THR A 1 88 ? -8.117 -4.172 11.461 1 92.88 88 THR A C 1
ATOM 676 O O . THR A 1 88 ? -9.164 -4.809 11.555 1 92.88 88 THR A O 1
ATOM 679 N N . ASN A 1 89 ? -7.957 -3.033 12.086 1 94.62 89 ASN A N 1
ATOM 680 C CA . ASN A 1 89 ? -9.008 -2.344 12.828 1 94.62 89 ASN A CA 1
ATOM 681 C C . ASN A 1 89 ? -9.344 -0.992 12.203 1 94.62 89 ASN A C 1
ATOM 683 O O . ASN A 1 89 ? -9.414 0.02 12.898 1 94.62 89 ASN A O 1
ATOM 687 N N . GLY A 1 90 ? -9.422 -1.056 10.859 1 95.12 90 GLY A N 1
ATOM 688 C CA . GLY A 1 90 ? -9.672 0.196 10.164 1 95.12 90 GLY A CA 1
ATOM 689 C C . GLY A 1 90 ? -8.547 1.201 10.328 1 95.12 90 GLY A C 1
ATOM 690 O O . GLY A 1 90 ? -7.367 0.83 10.336 1 95.12 90 GLY A O 1
ATOM 691 N N . CYS A 1 91 ? -8.945 2.412 10.43 1 97.88 91 CYS A N 1
ATOM 692 C CA . CYS A 1 91 ? -7.973 3.498 10.477 1 97.88 91 CYS A CA 1
ATOM 693 C C . CYS A 1 91 ? -7.145 3.434 11.75 1 97.88 91 CYS A C 1
ATOM 695 O O . CYS A 1 91 ? -6.047 3.986 11.812 1 97.88 91 CYS A O 1
ATOM 697 N N . LEU A 1 92 ? -7.633 2.725 12.727 1 96.75 92 LEU A N 1
ATOM 698 C CA . LEU A 1 92 ? -7.027 2.727 14.055 1 96.75 92 LEU A CA 1
ATOM 699 C C . LEU A 1 92 ? -5.742 1.904 14.07 1 96.75 92 LEU A C 1
ATOM 701 O O . LEU A 1 92 ? -4.93 2.027 14.984 1 96.75 92 LEU A O 1
ATOM 705 N N . SER A 1 93 ? -5.527 1.111 13.125 1 96.62 93 SER A N 1
ATOM 706 C CA . SER A 1 93 ? -4.363 0.235 13.102 1 96.62 93 SER A CA 1
ATOM 707 C C . SER A 1 93 ? -3.244 0.827 12.25 1 96.62 93 SER A C 1
ATOM 709 O O . SER A 1 93 ? -2.25 0.155 11.969 1 96.62 93 SER A O 1
ATOM 711 N N . MET A 1 94 ? -3.357 2.105 11.859 1 97.38 94 MET A N 1
ATOM 712 C CA . MET A 1 94 ? -2.404 2.656 10.906 1 97.38 94 MET A CA 1
ATOM 713 C C . MET A 1 94 ? -1.243 3.34 11.617 1 97.38 94 MET A C 1
ATOM 715 O O . MET A 1 94 ? -0.356 3.9 10.977 1 97.38 94 MET A O 1
ATOM 719 N N . GLY A 1 95 ? -1.21 3.371 12.938 1 96.19 95 GLY A N 1
ATOM 720 C CA . GLY A 1 95 ? -0.063 3.865 13.68 1 96.19 95 GLY A CA 1
ATOM 721 C C . GLY A 1 95 ? -0.057 5.375 13.836 1 96.19 95 GLY A C 1
ATOM 722 O O . GLY A 1 95 ? -1.112 6.012 13.812 1 96.19 95 GLY A O 1
ATOM 723 N N . GLU A 1 96 ? 1.096 5.953 14.07 1 95.75 96 GLU A N 1
ATOM 724 C CA . GLU A 1 96 ? 1.27 7.375 14.344 1 95.75 96 GLU A CA 1
ATOM 725 C C . GLU A 1 96 ? 1.501 8.164 13.055 1 95.75 96 GLU A C 1
ATOM 727 O O . GLU A 1 96 ? 1.738 7.574 12 1 95.75 96 GLU A O 1
ATOM 732 N N . GLU A 1 97 ? 1.326 9.477 13.219 1 97.81 97 GLU A N 1
ATOM 733 C CA . GLU A 1 97 ? 1.661 10.352 12.094 1 97.81 97 GLU A CA 1
ATOM 734 C C . GLU A 1 97 ? 3.096 10.117 11.625 1 97.81 97 GLU A C 1
ATOM 736 O O . GLU A 1 97 ? 4.004 9.961 12.445 1 97.81 97 GLU A O 1
ATOM 741 N N . PHE A 1 98 ? 3.271 10.078 10.344 1 97.75 98 PHE A N 1
ATOM 742 C CA . PHE A 1 98 ? 4.555 9.703 9.758 1 97.75 98 PHE A CA 1
ATOM 743 C C . PHE A 1 98 ? 5.594 10.797 10 1 97.75 98 PHE A C 1
ATOM 745 O O . PHE A 1 98 ? 5.473 11.898 9.477 1 97.75 98 PHE A O 1
ATOM 752 N N . ASN A 1 99 ? 6.629 10.414 10.781 1 96.5 99 ASN A N 1
ATOM 753 C CA . ASN A 1 99 ? 7.699 11.305 11.211 1 96.5 99 ASN A CA 1
ATOM 754 C C . ASN A 1 99 ? 9.055 10.602 11.195 1 96.5 99 ASN A C 1
ATOM 756 O O . ASN A 1 99 ? 9.664 10.406 12.242 1 96.5 99 ASN A O 1
ATOM 760 N N . PRO A 1 100 ? 9.562 10.32 9.945 1 94.69 100 PRO A N 1
ATOM 761 C CA . PRO A 1 100 ? 10.805 9.555 9.852 1 94.69 100 PRO A CA 1
ATOM 762 C C . PRO A 1 100 ? 12.016 10.328 10.391 1 94.69 100 PRO A C 1
ATOM 764 O O . PRO A 1 100 ? 13.023 9.719 10.758 1 94.69 100 PRO A O 1
ATOM 767 N N . GLU A 1 101 ? 11.891 11.594 10.445 1 93.31 101 GLU A N 1
ATOM 768 C CA . GLU A 1 101 ? 12.984 12.414 10.969 1 93.31 101 GLU A CA 1
ATOM 769 C C . GLU A 1 101 ? 12.969 12.445 12.492 1 93.31 101 GLU A C 1
ATOM 771 O O . GLU A 1 101 ? 13.938 12.875 13.117 1 93.31 101 GLU A O 1
ATOM 776 N N . ARG A 1 102 ? 11.867 12.047 13.07 1 93.56 102 ARG A N 1
ATOM 777 C CA . ARG A 1 102 ? 11.711 11.984 14.516 1 93.56 102 ARG A CA 1
ATOM 778 C C . ARG A 1 102 ? 11.852 13.367 15.148 1 93.56 102 ARG A C 1
ATOM 780 O O . ARG A 1 102 ? 12.508 13.523 16.172 1 93.56 102 ARG A O 1
ATOM 787 N N . PHE A 1 103 ? 11.297 14.305 14.438 1 94 103 PHE A N 1
ATOM 788 C CA . PHE A 1 103 ? 11.219 15.633 15.047 1 94 103 PHE A CA 1
ATOM 789 C C . PHE A 1 103 ? 10.336 15.609 16.281 1 94 103 PHE A C 1
ATOM 791 O O . PHE A 1 103 ? 9.242 15.055 16.266 1 94 103 PHE A O 1
ATOM 798 N N . LYS A 1 104 ? 10.711 16.234 17.312 1 91.5 104 LYS A N 1
ATOM 799 C CA . LYS A 1 104 ? 10 16.188 18.594 1 91.5 104 LYS A CA 1
ATOM 800 C C . LYS A 1 104 ? 8.727 17.031 18.547 1 91.5 104 LYS A C 1
ATOM 802 O O . LYS A 1 104 ? 7.668 16.594 18.984 1 91.5 104 LYS A O 1
ATOM 807 N N . LYS A 1 105 ? 8.875 18.172 17.969 1 93 105 LYS A N 1
ATOM 808 C CA . LYS A 1 105 ? 7.746 19.109 17.938 1 93 105 LYS A CA 1
ATOM 809 C C . LYS A 1 105 ? 6.957 18.969 16.625 1 93 105 LYS A C 1
ATOM 811 O O . LYS A 1 105 ? 7.543 18.812 15.555 1 93 105 LYS A O 1
ATOM 816 N N . ARG A 1 106 ? 5.707 19 16.766 1 94.5 106 ARG A N 1
ATOM 817 C CA . ARG A 1 106 ? 4.812 18.969 15.617 1 94.5 106 ARG A CA 1
ATOM 818 C C . ARG A 1 106 ? 4.496 20.391 15.141 1 94.5 106 ARG A C 1
ATOM 820 O O . ARG A 1 106 ? 4.262 21.281 15.953 1 94.5 106 ARG A O 1
ATOM 827 N N . TYR A 1 107 ? 4.527 20.594 13.844 1 93.88 107 TYR A N 1
ATOM 828 C CA . TYR A 1 107 ? 4.168 21.875 13.234 1 93.88 107 TYR A CA 1
ATOM 829 C C . TYR A 1 107 ? 3.121 21.672 12.141 1 93.88 107 TYR A C 1
ATOM 831 O O . TYR A 1 107 ? 2.854 20.547 11.727 1 93.88 107 TYR A O 1
ATOM 839 N N . GLY A 1 108 ? 2.492 22.781 11.734 1 93.5 108 GLY A N 1
ATOM 840 C CA . GLY A 1 108 ? 1.615 22.766 10.578 1 93.5 108 GLY A CA 1
ATOM 841 C C . GLY A 1 108 ? 2.361 22.594 9.266 1 93.5 108 GLY A C 1
ATOM 842 O O . GLY A 1 108 ? 3.592 22.672 9.234 1 93.5 108 GLY A O 1
ATOM 843 N N . PRO A 1 109 ? 1.615 22.375 8.18 1 91.31 109 PRO A N 1
ATOM 844 C CA . PRO A 1 109 ? 2.205 21.969 6.902 1 91.31 109 PRO A CA 1
ATOM 845 C C . PRO A 1 109 ? 3.113 23.047 6.305 1 91.31 109 PRO A C 1
ATOM 847 O O . PRO A 1 109 ? 3.932 22.75 5.43 1 91.31 109 PRO A O 1
ATOM 850 N N . ASN A 1 110 ? 3.012 24.266 6.746 1 91.25 110 ASN A N 1
ATOM 851 C CA . ASN A 1 110 ? 3.787 25.344 6.145 1 91.25 110 ASN A CA 1
ATOM 852 C C . ASN A 1 110 ? 5.117 25.547 6.867 1 91.25 110 ASN A C 1
ATOM 854 O O . ASN A 1 110 ? 5.965 26.312 6.406 1 91.25 110 ASN A O 1
ATOM 858 N N . HIS A 1 111 ? 5.336 24.922 7.934 1 93.81 111 HIS A N 1
ATOM 859 C CA . HIS A 1 111 ? 6.598 25.016 8.656 1 93.81 111 HIS A CA 1
ATOM 860 C C . HIS A 1 111 ? 7.641 24.062 8.055 1 93.81 111 HIS A C 1
ATOM 862 O O . HIS A 1 111 ? 7.328 22.922 7.727 1 93.81 111 HIS A O 1
ATOM 868 N N . PRO A 1 112 ? 8.844 24.469 7.961 1 92.31 112 PRO A N 1
ATOM 869 C CA . PRO A 1 112 ? 9.859 23.641 7.32 1 92.31 112 PRO A CA 1
ATOM 870 C C . PRO A 1 112 ? 10.148 22.359 8.094 1 92.31 112 PRO A C 1
ATOM 872 O O . PRO A 1 112 ? 10.602 21.375 7.512 1 92.31 112 PRO A O 1
ATOM 875 N N . ASN A 1 113 ? 9.867 22.328 9.391 1 94.12 113 ASN A N 1
ATOM 876 C CA . ASN A 1 113 ? 10.156 21.141 10.195 1 94.12 113 ASN A CA 1
ATOM 877 C C . ASN A 1 113 ? 8.898 20.328 10.469 1 94.12 113 ASN A C 1
ATOM 879 O O . ASN A 1 113 ? 8.852 19.562 11.43 1 94.12 113 ASN A O 1
ATOM 883 N N . HIS A 1 114 ? 7.887 20.594 9.711 1 95.62 114 HIS A N 1
ATOM 884 C CA . HIS A 1 114 ? 6.699 19.766 9.922 1 95.62 114 HIS A CA 1
ATOM 885 C C . HIS A 1 114 ? 6.977 18.297 9.586 1 95.62 114 HIS A C 1
ATOM 887 O O . HIS A 1 114 ? 7.906 18 8.836 1 95.62 114 HIS A O 1
ATOM 893 N N . TRP A 1 115 ? 6.27 17.438 10.273 1 97 115 TRP A N 1
ATOM 894 C CA . TRP A 1 115 ? 6.402 16 10 1 97 115 TRP A CA 1
ATOM 895 C C . TRP A 1 115 ? 5.969 15.68 8.578 1 97 115 TRP A C 1
ATOM 897 O O . TRP A 1 115 ? 5.098 16.359 8.023 1 97 115 TRP A O 1
ATOM 907 N N . VAL A 1 116 ? 6.543 14.609 7.984 1 97.5 116 VAL A N 1
ATOM 908 C CA . VAL A 1 116 ? 6.258 14.211 6.609 1 97.5 116 VAL A CA 1
ATOM 909 C C . VAL A 1 116 ? 4.762 13.945 6.445 1 97.5 116 VAL A C 1
ATOM 911 O O . VAL A 1 116 ? 4.172 14.305 5.426 1 97.5 116 VAL A O 1
ATOM 914 N N . GLY A 1 117 ? 4.125 13.383 7.461 1 98.31 117 GLY A N 1
ATOM 915 C CA . GLY A 1 117 ? 2.73 12.977 7.375 1 98.31 117 GLY A CA 1
ATOM 916 C C . GLY A 1 117 ? 1.758 14.117 7.574 1 98.31 117 GLY A C 1
ATOM 917 O O . GLY A 1 117 ? 0.551 13.953 7.383 1 98.31 117 GLY A O 1
ATOM 918 N N . THR A 1 118 ? 2.258 15.312 7.957 1 98.06 118 THR A N 1
ATOM 919 C CA . THR A 1 118 ? 1.395 16.469 8.188 1 98.06 118 THR A CA 1
ATOM 920 C C . THR A 1 118 ? 1.008 17.125 6.859 1 98.06 118 THR A C 1
ATOM 922 O O . THR A 1 118 ? 1.768 17.922 6.312 1 98.06 118 THR A O 1
ATOM 925 N N . LEU A 1 119 ? -0.254 16.906 6.445 1 98.31 119 LEU A N 1
ATOM 926 C CA . LEU A 1 119 ? -0.651 17.375 5.125 1 98.31 119 LEU A CA 1
ATOM 927 C C . LEU A 1 119 ? -1.536 18.625 5.238 1 98.31 119 LEU A C 1
ATOM 929 O O . LEU A 1 119 ? -1.775 19.312 4.242 1 98.31 119 LEU A O 1
ATOM 933 N N . GLY A 1 120 ? -2.055 18.906 6.395 1 97.94 120 GLY A N 1
ATOM 934 C CA . GLY A 1 120 ? -2.957 20.047 6.551 1 97.94 120 GLY A CA 1
ATOM 935 C C . GLY A 1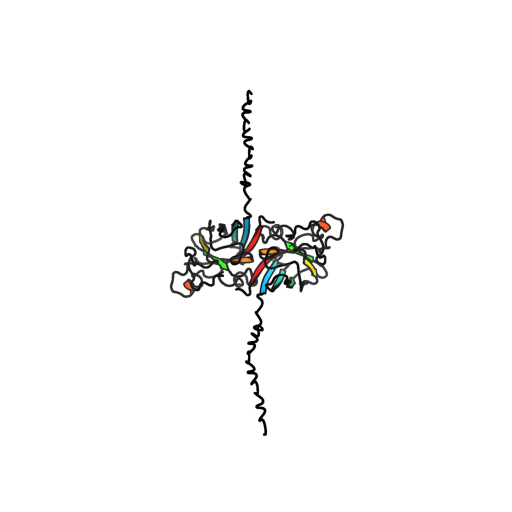 120 ? -4.422 19.656 6.469 1 97.94 120 GLY A C 1
ATOM 936 O O . GLY A 1 120 ? -4.863 18.734 7.16 1 97.94 120 GLY A O 1
ATOM 937 N N . ASN A 1 121 ? -5.172 20.422 5.625 1 98.25 121 ASN A N 1
ATOM 938 C CA . ASN A 1 121 ? -6.621 20.281 5.695 1 98.25 121 ASN A CA 1
ATOM 939 C C . ASN A 1 121 ? -7.242 20.141 4.309 1 98.25 121 ASN A C 1
ATOM 941 O O . ASN A 1 121 ? -6.766 20.734 3.346 1 98.25 121 ASN A O 1
ATOM 945 N N . VAL A 1 122 ? -8.266 19.297 4.289 1 98.31 122 VAL A N 1
ATOM 946 C CA . VAL A 1 122 ? -9.195 19.234 3.164 1 98.31 122 VAL A CA 1
ATOM 947 C C . VAL A 1 122 ? -10.242 20.344 3.305 1 98.31 122 VAL A C 1
ATOM 949 O O . VAL A 1 122 ? -10.82 20.516 4.379 1 98.31 122 VAL A O 1
ATOM 952 N N . LYS A 1 123 ? -10.453 21.094 2.252 1 96.19 123 LYS A N 1
ATOM 953 C CA . LYS A 1 123 ? -11.453 22.141 2.189 1 96.19 123 LYS A CA 1
ATOM 954 C C . LYS A 1 123 ? -12.32 22 0.941 1 96.19 123 LYS A C 1
ATOM 956 O O . LYS A 1 123 ? -11.812 21.734 -0.148 1 96.19 123 LYS A O 1
ATOM 961 N N . ASN A 1 124 ? -13.672 22.172 1.13 1 95.06 124 ASN A N 1
ATOM 962 C CA . ASN A 1 124 ? -14.602 22.094 0.006 1 95.06 124 ASN A CA 1
ATOM 963 C C . ASN A 1 124 ? -14.43 20.781 -0.763 1 95.06 124 ASN A C 1
ATOM 965 O O . ASN A 1 124 ? -14.391 20.781 -1.995 1 95.06 124 ASN A O 1
ATOM 969 N N . GLN A 1 125 ? -14.172 19.766 -0.068 1 96.19 125 GLN A N 1
ATOM 970 C CA . GLN A 1 125 ? -14.109 18.406 -0.588 1 96.19 125 GLN A CA 1
ATOM 971 C C . GLN A 1 125 ? -12.891 18.219 -1.486 1 96.19 125 GLN A C 1
ATOM 973 O O . GLN A 1 125 ? -12.859 17.312 -2.32 1 96.19 125 GLN A O 1
ATOM 978 N N . LYS A 1 126 ? -11.867 19.094 -1.279 1 97.69 126 LYS A N 1
ATOM 979 C CA . LYS A 1 126 ? -10.68 19.031 -2.131 1 97.69 126 LYS A CA 1
ATOM 980 C C . LYS A 1 126 ? -9.406 19.203 -1.314 1 97.69 126 LYS A C 1
ATOM 982 O O . LYS A 1 126 ? -9.414 19.875 -0.28 1 97.69 126 LYS A O 1
ATOM 987 N N . TYR A 1 127 ? -8.398 18.578 -1.736 1 98.38 127 TYR A N 1
ATOM 988 C CA . TYR A 1 127 ? -7.035 18.781 -1.264 1 98.38 127 TYR A CA 1
ATOM 989 C C . TYR A 1 127 ? -6.082 19 -2.43 1 98.38 127 TYR A C 1
ATOM 991 O O . TYR A 1 127 ? -6.137 18.297 -3.438 1 98.38 127 TYR A O 1
ATOM 999 N N . GLU A 1 128 ? -5.23 19.984 -2.285 1 97.88 128 GLU A N 1
ATOM 1000 C CA . GLU A 1 128 ? -4.242 20.25 -3.328 1 97.88 128 GLU A CA 1
ATOM 1001 C C . GLU A 1 128 ? -2.918 20.719 -2.729 1 97.88 128 GLU A C 1
ATOM 1003 O O . GLU A 1 128 ? -2.889 21.641 -1.905 1 97.88 128 GLU A O 1
ATOM 1008 N N . ASN A 1 129 ? -1.918 20.031 -3.051 1 97.38 129 ASN A N 1
ATOM 1009 C CA . ASN A 1 129 ? -0.528 20.422 -2.822 1 97.38 129 ASN A CA 1
ATOM 1010 C C . ASN A 1 129 ? 0.333 20.172 -4.059 1 97.38 129 ASN A C 1
ATOM 1012 O O . ASN A 1 129 ? 0.746 19.031 -4.312 1 97.38 129 ASN A O 1
ATOM 1016 N N . THR A 1 130 ? 0.677 21.188 -4.773 1 93.94 130 THR A N 1
ATOM 1017 C CA . THR A 1 130 ? 1.282 21.047 -6.09 1 93.94 130 THR A CA 1
ATOM 1018 C C . THR A 1 130 ? 2.77 20.734 -5.973 1 93.94 130 THR A C 1
ATOM 1020 O O . THR A 1 130 ? 3.377 20.203 -6.906 1 93.94 130 THR A O 1
ATOM 1023 N N . ARG A 1 131 ? 3.316 21.141 -4.848 1 95.75 131 ARG A N 1
ATOM 1024 C CA . ARG A 1 131 ? 4.758 20.953 -4.695 1 95.75 131 ARG A CA 1
ATOM 1025 C C . ARG A 1 131 ? 5.113 20.594 -3.26 1 95.75 131 ARG A C 1
ATOM 1027 O O . ARG A 1 131 ? 5.711 21.391 -2.541 1 95.75 131 ARG A O 1
ATOM 1034 N N . ASN A 1 132 ? 4.844 19.422 -2.846 1 97.19 132 ASN A N 1
ATOM 1035 C CA . ASN A 1 132 ? 5.223 18.953 -1.519 1 97.19 132 ASN A CA 1
ATOM 1036 C C . ASN A 1 132 ? 6.668 18.469 -1.488 1 97.19 132 ASN A C 1
ATOM 1038 O O . ASN A 1 132 ? 7.012 17.484 -2.146 1 97.19 132 ASN A O 1
ATOM 1042 N N . HIS A 1 133 ? 7.48 19.078 -0.691 1 95.94 133 HIS A N 1
ATOM 1043 C CA . HIS A 1 133 ? 8.898 18.766 -0.684 1 95.94 133 HIS A CA 1
ATOM 1044 C C . HIS A 1 133 ? 9.234 17.766 0.421 1 95.94 133 HIS A C 1
ATOM 1046 O O . HIS A 1 133 ? 10.375 17.312 0.537 1 95.94 133 HIS A O 1
ATOM 1052 N N . LYS A 1 134 ? 8.273 17.359 1.229 1 96.62 134 LYS A N 1
ATOM 1053 C CA . LYS A 1 134 ? 8.531 16.422 2.314 1 96.62 134 LYS A CA 1
ATOM 1054 C C . LYS A 1 134 ? 8.102 15.008 1.93 1 96.62 134 LYS A C 1
ATOM 1056 O O . LYS A 1 134 ? 8.836 14.047 2.166 1 96.62 134 LYS A O 1
ATOM 1061 N N . VAL A 1 135 ? 6.93 14.922 1.359 1 98.06 135 VAL A N 1
ATOM 1062 C CA . VAL A 1 135 ? 6.414 13.625 0.953 1 98.06 135 VAL A CA 1
ATOM 1063 C C . VAL A 1 135 ? 7.227 13.086 -0.225 1 98.06 135 VAL A C 1
ATOM 1065 O O . VAL A 1 135 ? 7.551 13.836 -1.152 1 98.06 135 VAL A O 1
ATOM 1068 N N . SER A 1 136 ? 7.594 11.805 -0.103 1 97.62 136 SER A N 1
ATOM 1069 C CA . SER A 1 136 ? 8.273 11.141 -1.207 1 97.62 136 SER A CA 1
ATOM 1070 C C . SER A 1 136 ? 7.625 9.797 -1.527 1 97.62 136 SER A C 1
ATOM 1072 O O . SER A 1 136 ? 6.988 9.188 -0.666 1 97.62 136 SER A O 1
ATOM 1074 N N . LEU A 1 137 ? 7.793 9.391 -2.781 1 97 137 LEU A N 1
ATOM 1075 C CA . LEU A 1 137 ? 7.281 8.086 -3.199 1 97 137 LEU A CA 1
ATOM 1076 C C . LEU A 1 137 ? 8.406 7.062 -3.285 1 97 137 LEU A C 1
ATOM 1078 O O . LEU A 1 137 ? 8.18 5.922 -3.701 1 97 137 LEU A O 1
ATOM 1082 N N . PHE A 1 138 ? 9.547 7.457 -2.912 1 92.88 138 PHE A N 1
ATOM 1083 C CA . PHE A 1 138 ? 10.688 6.555 -2.875 1 92.88 138 PHE A CA 1
ATOM 1084 C C . PHE A 1 138 ? 11.68 6.984 -1.797 1 92.88 138 PHE A C 1
ATOM 1086 O O . PHE A 1 138 ? 11.578 8.086 -1.252 1 92.88 138 PHE A O 1
ATOM 1093 N N . GLY A 1 139 ? 12.5 6.012 -1.427 1 90.69 139 GLY A N 1
ATOM 1094 C CA . GLY A 1 139 ? 13.523 6.332 -0.446 1 90.69 139 GLY A CA 1
ATOM 1095 C C . GLY A 1 139 ? 13.016 6.289 0.983 1 90.69 139 GLY A C 1
ATOM 1096 O O . GLY A 1 139 ? 11.969 5.703 1.257 1 90.69 139 GLY A O 1
ATOM 1097 N N . HIS A 1 140 ? 13.68 6.914 1.91 1 90.31 140 HIS A N 1
ATOM 1098 C CA . HIS A 1 140 ? 13.445 6.816 3.346 1 90.31 140 HIS A CA 1
ATOM 1099 C C . HIS A 1 140 ? 12.125 7.473 3.734 1 90.31 140 HIS A C 1
ATOM 1101 O O . HIS A 1 140 ? 11.492 7.078 4.719 1 90.31 140 HIS A O 1
ATOM 1107 N N . ARG A 1 141 ? 11.672 8.414 2.951 1 94.5 141 ARG A N 1
ATOM 1108 C CA . ARG A 1 141 ? 10.422 9.109 3.244 1 94.5 141 ARG A CA 1
ATOM 1109 C C . ARG A 1 141 ? 9.273 8.555 2.402 1 94.5 141 ARG A C 1
ATOM 1111 O O . ARG A 1 141 ? 8.219 9.18 2.303 1 94.5 141 ARG A O 1
ATOM 1118 N N . SER A 1 142 ? 9.57 7.398 1.787 1 96.12 142 SER A N 1
ATOM 1119 C CA . SER A 1 142 ? 8.523 6.855 0.922 1 96.12 142 SER A CA 1
ATOM 1120 C C . SER A 1 142 ? 7.23 6.637 1.692 1 96.12 142 SER A C 1
ATOM 1122 O O . SER A 1 142 ? 7.238 6.07 2.789 1 96.12 142 SER A O 1
ATOM 1124 N N . VAL A 1 143 ? 6.141 7.066 1.056 1 98.25 143 VAL A N 1
ATOM 1125 C CA . VAL A 1 143 ? 4.844 6.91 1.709 1 98.25 143 VAL A CA 1
ATOM 1126 C C . VAL A 1 143 ? 4.086 5.746 1.077 1 98.25 143 VAL A C 1
ATOM 1128 O O . VAL A 1 143 ? 2.957 5.445 1.475 1 98.25 143 VAL A O 1
ATOM 1131 N N . ILE A 1 144 ? 4.707 5.059 0.079 1 97.88 144 ILE A N 1
ATOM 1132 C CA . ILE A 1 144 ? 4.082 3.883 -0.522 1 97.88 144 ILE A CA 1
ATOM 1133 C C . ILE A 1 144 ? 3.82 2.83 0.553 1 97.88 144 ILE A C 1
ATOM 1135 O O . ILE A 1 144 ? 4.691 2.547 1.379 1 97.88 144 ILE A O 1
ATOM 1139 N N . GLY A 1 145 ? 2.59 2.273 0.548 1 98.44 145 GLY A N 1
ATOM 1140 C CA . GLY A 1 145 ? 2.225 1.229 1.491 1 98.44 145 GLY A CA 1
ATOM 1141 C C . GLY A 1 145 ? 1.794 1.769 2.842 1 98.44 145 GLY A C 1
ATOM 1142 O O . GLY A 1 145 ? 1.411 1.003 3.729 1 98.44 145 GLY A O 1
ATOM 1143 N N . ARG A 1 146 ? 1.858 3.049 3.029 1 98.44 146 ARG A N 1
ATOM 1144 C CA . ARG A 1 146 ? 1.392 3.678 4.262 1 98.44 146 ARG A CA 1
ATOM 1145 C C . ARG A 1 146 ? -0.055 4.141 4.125 1 98.44 146 ARG A C 1
ATOM 1147 O O . ARG A 1 146 ? -0.646 4.043 3.047 1 98.44 146 ARG A O 1
ATOM 1154 N N . GLY A 1 147 ? -0.612 4.578 5.23 1 98.62 147 GLY A N 1
ATOM 1155 C CA . GLY A 1 147 ? -2.018 4.949 5.23 1 98.62 147 GLY A CA 1
ATOM 1156 C C . GLY A 1 147 ? -2.236 6.453 5.215 1 98.62 147 GLY A C 1
ATOM 1157 O O . GLY A 1 147 ? -1.464 7.203 5.816 1 98.62 147 GLY A O 1
ATOM 1158 N N . VAL A 1 148 ? -3.246 6.91 4.527 1 98.88 148 VAL A N 1
ATOM 1159 C CA . VAL A 1 148 ? -3.762 8.266 4.629 1 98.88 148 VAL A CA 1
ATOM 1160 C C . VAL A 1 148 ? -5.086 8.266 5.391 1 98.88 148 VAL A C 1
ATOM 1162 O O . VAL A 1 148 ? -5.934 7.395 5.168 1 98.88 148 VAL A O 1
ATOM 1165 N N . VAL A 1 149 ? -5.215 9.234 6.254 1 98.88 149 VAL A N 1
ATOM 1166 C CA . VAL A 1 149 ? -6.398 9.281 7.109 1 98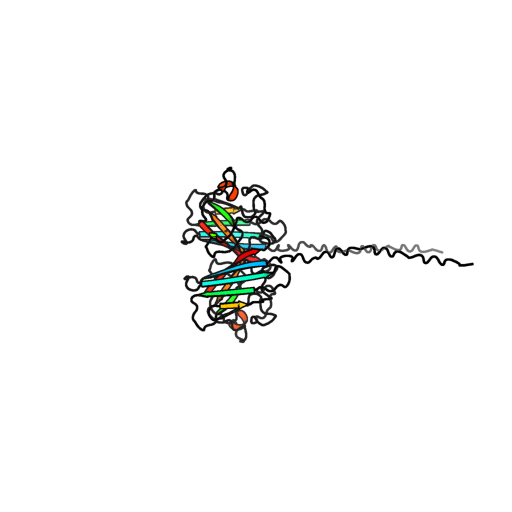.88 149 VAL A CA 1
ATOM 1167 C C . VAL A 1 149 ? -7 10.688 7.082 1 98.88 149 VAL A C 1
ATOM 1169 O O . VAL A 1 149 ? -6.285 11.68 7.23 1 98.88 149 VAL A O 1
ATOM 1172 N N . LEU A 1 150 ? -8.266 10.734 6.836 1 98.81 150 LEU A N 1
ATOM 1173 C CA . LEU A 1 150 ? -9.102 11.922 6.98 1 98.81 150 LEU A CA 1
ATOM 1174 C C . LEU A 1 150 ? -9.742 11.969 8.367 1 98.81 150 LEU A C 1
ATOM 1176 O O . LEU A 1 150 ? -10.336 10.984 8.812 1 98.81 150 LEU A O 1
ATOM 1180 N N . TYR A 1 151 ? -9.664 13.133 9 1 98.56 151 TYR A N 1
ATOM 1181 C CA . TYR A 1 151 ? -10.164 13.266 10.367 1 98.56 151 TYR A CA 1
ATOM 1182 C C . TYR A 1 151 ? -11.375 14.188 10.414 1 98.56 151 TYR A C 1
ATOM 1184 O O . TYR A 1 151 ? -11.656 14.898 9.453 1 98.56 151 TYR A O 1
ATOM 1192 N N . GLU A 1 152 ? -12.047 14.078 11.523 1 97.5 152 GLU A N 1
ATOM 1193 C CA . GLU A 1 152 ? -13.352 14.727 11.625 1 97.5 152 GLU A CA 1
ATOM 1194 C C . GLU A 1 152 ? -13.211 16.219 11.883 1 97.5 152 GLU A C 1
ATOM 1196 O O . GLU A 1 152 ? -14.133 17 11.617 1 97.5 152 GLU A O 1
ATOM 1201 N N . ASN A 1 153 ? -12.062 16.703 12.461 1 97.81 153 ASN A N 1
ATOM 1202 C CA . ASN A 1 153 ? -11.836 18.125 12.719 1 97.81 153 ASN A CA 1
ATOM 1203 C C . ASN A 1 153 ? -10.664 18.656 11.906 1 97.81 153 ASN A C 1
ATOM 1205 O O . ASN A 1 153 ? -9.805 17.906 11.469 1 97.81 153 ASN A O 1
ATOM 1209 N N . ARG A 1 154 ? -10.68 19.953 11.727 1 97.88 154 ARG A N 1
ATOM 1210 C CA . ARG A 1 154 ? -9.539 20.625 11.117 1 97.88 154 ARG A CA 1
ATOM 1211 C C . ARG A 1 154 ? -8.281 20.422 11.945 1 97.88 154 ARG A C 1
ATOM 1213 O O . ARG A 1 154 ? -8.328 20.406 13.18 1 97.88 154 ARG A O 1
ATOM 1220 N N . ASP A 1 155 ? -7.172 20.172 11.25 1 98.19 155 ASP A N 1
ATOM 1221 C CA . ASP A 1 155 ? -5.871 20.219 11.914 1 98.19 155 ASP A CA 1
ATOM 1222 C C . ASP A 1 155 ? -5.48 21.656 12.258 1 98.19 155 ASP A C 1
ATOM 1224 O O . ASP A 1 155 ? -5.344 22.5 11.367 1 98.19 155 ASP A O 1
ATOM 1228 N N . ASP A 1 156 ? -5.191 21.953 13.461 1 97.25 156 ASP A N 1
ATOM 1229 C CA . ASP A 1 156 ? -4.902 23.328 13.875 1 97.25 156 ASP A CA 1
ATOM 1230 C C . ASP A 1 156 ? -3.41 23.625 13.773 1 97.25 156 ASP A C 1
ATOM 1232 O O . ASP A 1 156 ? -2.979 24.75 14.055 1 97.25 156 ASP A O 1
ATOM 1236 N N . GLY A 1 157 ? -2.623 22.594 13.398 1 95.06 157 GLY A N 1
ATOM 1237 C CA . GLY A 1 157 ? -1.201 22.797 13.172 1 95.06 157 GLY A CA 1
ATOM 1238 C C . GLY A 1 157 ? -0.383 22.812 14.445 1 95.06 157 GLY A C 1
ATOM 1239 O O . GLY A 1 157 ? 0.78 23.219 14.438 1 95.06 157 GLY A O 1
ATOM 1240 N N . GLY A 1 158 ? -0.996 22.406 15.531 1 92.94 158 GLY A N 1
ATOM 1241 C CA . GLY A 1 158 ? -0.273 22.391 16.797 1 92.94 158 GLY A CA 1
ATOM 1242 C C . GLY A 1 158 ? -0.066 23.766 17.391 1 92.94 158 GLY A C 1
ATOM 1243 O O . GLY A 1 158 ? 0.911 24 18.109 1 92.94 158 GLY A O 1
ATOM 1244 N N . VAL A 1 159 ? -0.914 24.703 17.156 1 91.81 159 VAL A N 1
ATOM 1245 C CA . VAL A 1 159 ? -0.682 26.109 17.516 1 91.81 159 VAL A CA 1
ATOM 1246 C C . VAL A 1 159 ? -1.09 26.344 18.969 1 91.81 159 VAL A C 1
ATOM 1248 O O . VAL A 1 159 ? -0.69 27.344 19.578 1 91.81 159 VAL A O 1
ATOM 1251 N N . PHE A 1 160 ? -1.942 25.547 19.547 1 93.38 160 PHE A N 1
ATOM 1252 C CA . PHE A 1 160 ? -2.379 25.719 20.922 1 93.38 160 PHE A CA 1
ATOM 1253 C C . PHE A 1 160 ? -1.476 24.953 21.875 1 93.38 160 PHE A C 1
ATOM 1255 O O . PHE A 1 160 ? -0.819 23.984 21.469 1 93.38 160 PHE A O 1
ATOM 1262 N N . SER A 1 161 ? -1.432 25.266 23.172 1 93.44 161 SER A N 1
ATOM 1263 C CA . SER A 1 161 ? -0.524 24.688 24.156 1 93.44 161 SER A CA 1
ATOM 1264 C C . SER A 1 161 ? -1.086 23.391 24.734 1 93.44 161 SER A C 1
ATOM 1266 O O . SER A 1 161 ? -0.378 22.656 25.422 1 93.44 161 SER A O 1
ATOM 1268 N N . THR A 1 162 ? -2.248 23.047 24.344 1 95.25 162 THR A N 1
ATOM 1269 C CA . THR A 1 162 ? -2.832 21.828 24.875 1 95.25 162 THR A CA 1
ATOM 1270 C C . THR A 1 162 ? -2.111 20.594 24.312 1 95.25 162 THR A C 1
ATOM 1272 O O . THR A 1 162 ? -1.532 20.656 23.234 1 95.25 162 THR A O 1
ATOM 1275 N N . PHE A 1 163 ? -2.131 19.469 25.031 1 95.25 163 PHE A N 1
ATOM 1276 C CA . PHE A 1 163 ? -1.521 18.219 24.625 1 95.25 163 PHE A CA 1
ATOM 1277 C C . PHE A 1 163 ? -2.09 17.734 23.297 1 95.25 163 PHE A C 1
ATOM 1279 O O . PHE A 1 163 ? -1.344 17.312 22.406 1 95.25 163 PHE A O 1
ATOM 1286 N N . GLU A 1 164 ? -3.379 17.812 23.109 1 95.38 164 GLU A N 1
ATOM 1287 C CA . GLU A 1 164 ? -4.035 17.328 21.906 1 95.38 164 GLU A CA 1
ATOM 1288 C C . GLU A 1 164 ? -3.576 18.125 20.688 1 95.38 164 GLU A C 1
ATOM 1290 O O . GLU A 1 164 ? -3.273 17.531 19.641 1 95.38 164 GLU A O 1
ATOM 1295 N N . SER A 1 165 ? -3.547 19.422 20.781 1 95.94 165 SER A N 1
ATOM 1296 C CA . SER A 1 165 ? -3.066 20.25 19.688 1 95.94 165 SER A CA 1
ATOM 1297 C C . SER A 1 165 ? -1.623 19.922 19.328 1 95.94 165 SER A C 1
ATOM 1299 O O . SER A 1 165 ? -1.296 19.734 18.156 1 95.94 165 SER A O 1
ATOM 1301 N N . GLN A 1 166 ? -0.782 19.672 20.344 1 94.25 166 GLN A N 1
ATOM 1302 C CA . GLN A 1 166 ? 0.646 19.469 20.125 1 94.25 166 GLN A CA 1
ATOM 1303 C C . GLN A 1 166 ? 0.928 18.062 19.609 1 94.25 166 GLN A C 1
ATOM 1305 O O . GLN A 1 166 ? 1.952 17.812 18.969 1 94.25 166 GLN A O 1
ATOM 1310 N N . SER A 1 167 ? 0.088 17.188 19.922 1 95.06 167 SER A N 1
ATOM 1311 C CA . SER A 1 167 ? 0.344 15.805 19.562 1 95.06 167 SER A CA 1
ATOM 1312 C C . SER A 1 167 ? -0.248 15.477 18.188 1 95.06 167 SER 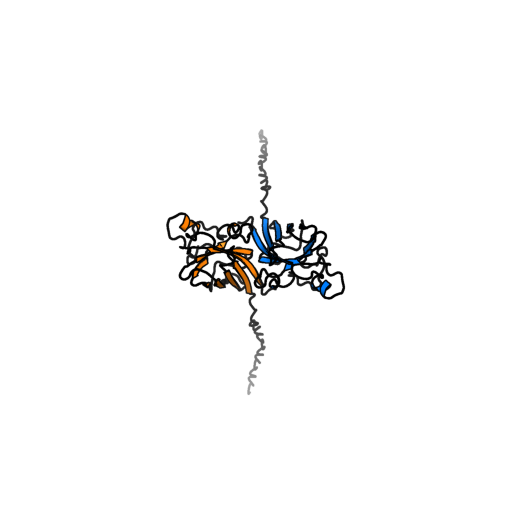A C 1
ATOM 1314 O O . SER A 1 167 ? 0.374 14.766 17.391 1 95.06 167 SER A O 1
ATOM 1316 N N . ASN A 1 168 ? -1.51 16.031 17.922 1 96.31 168 ASN A N 1
ATOM 1317 C CA . ASN A 1 168 ? -2.145 15.57 16.688 1 96.31 168 ASN A CA 1
ATOM 1318 C C . ASN A 1 168 ? -2.861 16.719 15.977 1 96.31 168 ASN A C 1
ATOM 1320 O O . ASN A 1 168 ? -3.506 16.5 14.953 1 96.31 168 ASN A O 1
ATOM 1324 N N . GLY A 1 169 ? -2.797 17.906 16.531 1 97.38 169 GLY A N 1
ATOM 1325 C CA . GLY A 1 169 ? -3.391 19.062 15.875 1 97.38 169 GLY A CA 1
ATOM 1326 C C . GLY A 1 169 ? -4.887 19.156 16.094 1 97.38 169 GLY A C 1
ATOM 1327 O O . GLY A 1 169 ? -5.594 19.781 15.297 1 97.38 169 GLY A O 1
ATOM 1328 N N . ASN A 1 170 ? -5.441 18.469 17.141 1 97.75 170 ASN A N 1
ATOM 1329 C CA . ASN A 1 170 ? -6.852 18.531 17.516 1 97.75 170 ASN A CA 1
ATOM 1330 C C . ASN A 1 170 ? -7.75 18.016 16.391 1 97.75 170 ASN A C 1
ATOM 1332 O O . ASN A 1 170 ? -8.828 18.578 16.141 1 97.75 170 ASN A O 1
ATOM 1336 N N . VAL A 1 171 ? -7.352 16.969 15.75 1 97.88 171 VAL A N 1
ATOM 1337 C CA . VAL A 1 171 ? -8.039 16.562 14.531 1 97.88 171 VAL A CA 1
ATOM 1338 C C . VAL A 1 171 ? -9.227 15.68 14.883 1 97.88 171 VAL A C 1
ATOM 1340 O O . VAL A 1 171 ? -10.07 15.391 14.023 1 97.88 171 VAL A O 1
ATOM 1343 N N . GLY A 1 172 ? -9.367 15.227 16.078 1 97.56 172 GLY A N 1
ATOM 1344 C CA . GLY A 1 172 ? -10.484 14.375 16.469 1 97.56 172 GLY A CA 1
ATOM 1345 C C . GLY A 1 172 ? -10.375 12.961 15.922 1 97.56 172 GLY A C 1
ATOM 1346 O O . GLY A 1 172 ? -9.266 12.422 15.812 1 97.56 172 GLY A O 1
ATOM 1347 N N . ARG A 1 173 ? -11.492 12.266 15.648 1 97.19 173 ARG A N 1
ATOM 1348 C CA . ARG A 1 173 ? -11.531 10.859 15.266 1 97.19 173 ARG A CA 1
ATOM 1349 C C . ARG A 1 173 ? -11.312 10.688 13.766 1 97.19 173 ARG A C 1
ATOM 1351 O O . ARG A 1 173 ? -11.664 11.562 12.977 1 97.19 173 ARG A O 1
ATOM 1358 N N . PRO A 1 174 ? -10.695 9.523 13.414 1 98.38 174 PRO A N 1
ATOM 1359 C CA . PRO A 1 174 ? -10.625 9.227 11.984 1 98.38 174 PRO A CA 1
ATOM 1360 C C . PRO A 1 174 ? -12 9.039 11.352 1 98.38 174 PRO A C 1
ATOM 1362 O O . PRO A 1 174 ? -12.898 8.453 11.961 1 98.38 174 PRO A O 1
ATOM 1365 N N . VAL A 1 175 ? -12.164 9.57 10.172 1 97.62 175 VAL A N 1
ATOM 1366 C CA . VAL A 1 175 ? -13.422 9.484 9.43 1 97.62 175 VAL A CA 1
ATOM 1367 C C . VAL A 1 175 ? -13.289 8.469 8.305 1 97.62 175 VAL A C 1
ATOM 1369 O O . VAL A 1 175 ? -14.156 7.609 8.125 1 97.62 175 VAL A O 1
ATOM 1372 N N . ALA A 1 176 ? -12.273 8.555 7.52 1 98.44 176 ALA A N 1
ATOM 1373 C CA . ALA A 1 176 ? -11.992 7.691 6.375 1 98.44 176 ALA A CA 1
ATOM 1374 C C . ALA A 1 176 ? -10.492 7.457 6.223 1 98.44 176 ALA A C 1
ATOM 1376 O O . ALA A 1 176 ? -9.68 8.281 6.656 1 98.44 176 ALA A O 1
ATOM 1377 N N . CYS A 1 177 ? -10.133 6.367 5.656 1 98.62 177 CYS A N 1
ATOM 1378 C CA . CYS A 1 177 ? -8.719 6.094 5.441 1 98.62 177 CYS A CA 1
ATOM 1379 C C . CYS A 1 177 ? -8.523 5.133 4.277 1 98.62 177 CYS A C 1
ATOM 1381 O O . CYS A 1 177 ? -9.492 4.586 3.744 1 98.62 177 CYS A O 1
ATOM 1383 N N . GLY A 1 178 ? -7.355 4.996 3.773 1 98.5 178 GLY A N 1
ATOM 1384 C CA . GLY A 1 178 ? -6.93 4.117 2.695 1 98.5 178 GLY A CA 1
ATOM 1385 C C . GLY A 1 178 ? -5.422 3.949 2.623 1 98.5 178 GLY A C 1
ATOM 1386 O O . GLY A 1 178 ? -4.68 4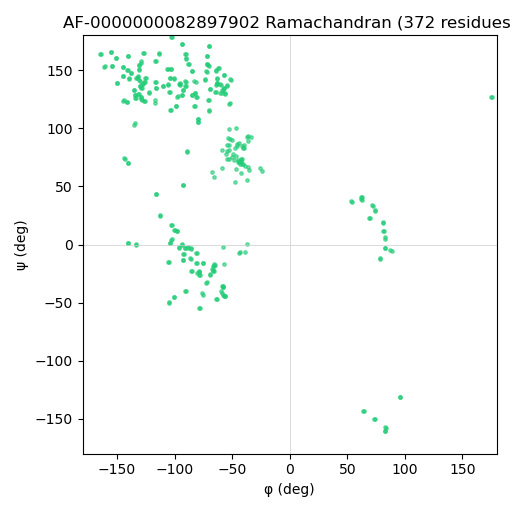.695 3.264 1 98.5 178 GLY A O 1
ATOM 1387 N N . ILE A 1 179 ? -4.957 2.961 1.915 1 98.88 179 ILE A N 1
ATOM 1388 C CA . ILE A 1 179 ? -3.541 2.658 1.748 1 98.88 179 ILE A CA 1
ATOM 1389 C C . ILE A 1 179 ? -3.029 3.285 0.453 1 98.88 179 ILE A C 1
ATOM 1391 O O . ILE A 1 179 ? -3.715 3.258 -0.571 1 98.88 179 ILE A O 1
ATOM 1395 N N . ILE A 1 180 ? -1.834 3.848 0.532 1 98.88 180 ILE A N 1
ATOM 1396 C CA . ILE A 1 180 ? -1.212 4.426 -0.655 1 98.88 180 ILE A CA 1
ATOM 1397 C C . ILE A 1 180 ? -0.596 3.316 -1.506 1 98.88 180 ILE A C 1
ATOM 1399 O O . ILE A 1 180 ? 0.406 2.711 -1.117 1 98.88 180 ILE A O 1
ATOM 1403 N N . GLY A 1 181 ? -1.213 3.055 -2.611 1 98.62 181 GLY A N 1
ATOM 1404 C CA . GLY A 1 181 ? -0.762 2.02 -3.527 1 98.62 181 GLY A CA 1
ATOM 1405 C C . GLY A 1 181 ? -0.047 2.572 -4.746 1 98.62 181 GLY A C 1
ATOM 1406 O O . GLY A 1 181 ? -0.386 3.652 -5.234 1 98.62 181 GLY A O 1
ATOM 1407 N N . LEU A 1 182 ? 0.85 1.788 -5.273 1 97.44 182 LEU A N 1
ATOM 1408 C CA . LEU A 1 182 ? 1.575 2.152 -6.488 1 97.44 182 LEU A CA 1
ATOM 1409 C C . LEU A 1 182 ? 0.676 2.037 -7.715 1 97.44 182 LEU A C 1
ATOM 1411 O O . LEU A 1 182 ? -0.135 1.114 -7.809 1 97.44 182 LEU A O 1
ATOM 1415 N N . ILE A 1 183 ? 0.835 2.986 -8.664 1 94.31 183 ILE A N 1
ATOM 1416 C CA . ILE A 1 183 ? 0.086 2.812 -9.898 1 94.31 183 ILE A CA 1
ATOM 1417 C C . ILE A 1 183 ? 1.006 3.043 -11.094 1 94.31 183 ILE A C 1
ATOM 1419 O O . ILE A 1 183 ? 0.557 3.027 -12.242 1 94.31 183 ILE A O 1
ATOM 1423 N N . GLY A 1 184 ? 2.125 3.311 -10.969 1 83.81 184 GLY A N 1
ATOM 1424 C CA . GLY A 1 184 ? 3.006 3.424 -12.125 1 83.81 184 GLY A CA 1
ATOM 1425 C C . GLY A 1 184 ? 4.398 3.902 -11.766 1 83.81 184 GLY A C 1
ATOM 1426 O O . GLY A 1 184 ? 4.562 4.762 -10.898 1 83.81 184 GLY A O 1
ATOM 1427 N N . THR A 1 185 ? 5.289 3.082 -12.242 1 71.56 185 THR A N 1
ATOM 1428 C CA . THR A 1 185 ? 6.66 3.576 -12.297 1 71.56 185 THR A CA 1
ATOM 1429 C C . THR A 1 185 ? 7.145 3.648 -13.742 1 71.56 185 THR A C 1
ATOM 1431 O O . THR A 1 185 ? 6.684 2.891 -14.594 1 71.56 185 THR A O 1
ATOM 1434 N N . SER A 1 186 ? 7.551 4.816 -14.188 1 61.88 186 SER A N 1
ATOM 1435 C CA . SER A 1 186 ? 8.062 4.863 -15.555 1 61.88 186 SER A CA 1
ATOM 1436 C C . SER A 1 186 ? 8.977 3.678 -15.852 1 61.88 186 SER A C 1
ATOM 1438 O O . SER A 1 186 ? 9.414 3.492 -16.984 1 61.88 186 SER A O 1
ATOM 1440 N N . PHE A 1 187 ? 9.266 2.879 -14.82 1 55.09 187 PHE A N 1
ATOM 1441 C CA . PHE A 1 187 ? 10.125 1.73 -15.07 1 55.09 187 PHE A CA 1
ATOM 1442 C C . PHE A 1 187 ? 9.297 0.492 -15.391 1 55.09 187 PHE A C 1
ATOM 1444 O O . PHE A 1 187 ? 9.852 -0.557 -15.734 1 55.09 187 PHE A O 1
ATOM 1451 N N . ASP A 1 188 ? 7.996 0.578 -15.117 1 52.81 188 ASP A N 1
ATOM 1452 C CA . ASP A 1 188 ? 7.16 -0.589 -15.375 1 52.81 188 ASP A CA 1
ATOM 1453 C C . ASP A 1 188 ? 6.754 -0.66 -16.844 1 52.81 188 ASP A C 1
ATOM 1455 O O . ASP A 1 188 ? 6.652 0.368 -17.516 1 52.81 188 ASP A O 1
ATOM 1459 N N . MET B 1 1 ? 89 -18.422 39.75 1 28.12 1 MET B N 1
ATOM 1460 C CA . MET B 1 1 ? 88.25 -17.188 39.469 1 28.12 1 MET B CA 1
ATOM 1461 C C . MET B 1 1 ? 86.938 -17.469 38.781 1 28.12 1 MET B C 1
ATOM 1463 O O . MET B 1 1 ? 86.875 -18.156 37.75 1 28.12 1 MET B O 1
ATOM 1467 N N . LYS B 1 2 ? 85.812 -17.516 39.656 1 26.41 2 LYS B N 1
ATOM 1468 C CA . LYS B 1 2 ? 84.375 -17.875 39.656 1 26.41 2 LYS B CA 1
ATOM 1469 C C . LYS B 1 2 ? 83.625 -16.922 38.781 1 26.41 2 LYS B C 1
ATOM 1471 O O . LYS B 1 2 ? 83.312 -15.805 39.188 1 26.41 2 LYS B O 1
ATOM 1476 N N . ARG B 1 3 ? 84 -16.812 37.438 1 31.55 3 ARG B N 1
ATOM 1477 C CA . ARG B 1 3 ? 83.312 -15.852 36.594 1 31.55 3 ARG B CA 1
ATOM 1478 C C . ARG B 1 3 ? 81.812 -16.078 36.688 1 31.55 3 ARG B C 1
ATOM 1480 O O . ARG B 1 3 ? 81.312 -17.203 36.469 1 31.55 3 ARG B O 1
ATOM 1487 N N . PHE B 1 4 ? 81.062 -15.281 37.5 1 31.12 4 PHE B N 1
ATOM 1488 C CA . PHE B 1 4 ? 79.688 -15.062 37.781 1 31.12 4 PHE B CA 1
ATOM 1489 C C . PHE B 1 4 ? 78.875 -14.789 36.5 1 31.12 4 PHE B C 1
ATOM 1491 O O . PHE B 1 4 ? 79.125 -13.781 35.844 1 31.12 4 PHE B O 1
ATOM 1498 N N . LEU B 1 5 ? 78.625 -15.797 35.688 1 34.09 5 LEU B N 1
ATOM 1499 C CA . LEU B 1 5 ? 77.812 -15.68 34.469 1 34.09 5 LEU B CA 1
ATOM 1500 C C . LEU B 1 5 ? 76.438 -15.102 34.781 1 34.09 5 LEU B C 1
ATOM 1502 O O . LEU B 1 5 ? 75.688 -15.688 35.562 1 34.09 5 LEU B O 1
ATOM 1506 N N . PHE B 1 6 ? 76.375 -13.766 34.969 1 33.12 6 PHE B N 1
ATOM 1507 C CA . PHE B 1 6 ? 75.188 -13.008 35.188 1 33.12 6 PHE B CA 1
ATOM 1508 C C . PHE B 1 6 ? 74.125 -13.297 34.062 1 33.12 6 PHE B C 1
ATOM 1510 O O . PHE B 1 6 ? 74.438 -13.062 32.906 1 33.12 6 PHE B O 1
ATOM 1517 N N . ILE B 1 7 ? 73.312 -14.352 34.219 1 33.44 7 ILE B N 1
ATOM 1518 C CA . ILE B 1 7 ? 72.188 -14.727 33.375 1 33.44 7 ILE B CA 1
ATOM 1519 C C . ILE B 1 7 ? 71.188 -13.578 33.344 1 33.44 7 ILE B C 1
ATOM 1521 O O . ILE B 1 7 ? 70.625 -13.18 34.375 1 33.44 7 ILE B O 1
ATOM 1525 N N . LEU B 1 8 ? 71.438 -12.562 32.5 1 31.69 8 LEU B N 1
ATOM 1526 C CA . LEU B 1 8 ? 70.5 -11.492 32.25 1 31.69 8 LEU B CA 1
ATOM 1527 C C . LEU B 1 8 ? 69.125 -12.062 31.906 1 31.69 8 LEU B C 1
ATOM 1529 O O . LEU B 1 8 ? 69 -12.828 30.938 1 31.69 8 LEU B O 1
ATOM 1533 N N . SER B 1 9 ? 68.312 -12.266 32.938 1 32.38 9 SER B N 1
ATOM 1534 C CA . SER B 1 9 ? 66.875 -12.617 32.875 1 32.38 9 SER B CA 1
ATOM 1535 C C . SER B 1 9 ? 66.125 -11.602 32.031 1 32.38 9 SER B C 1
ATOM 1537 O O . SER B 1 9 ? 66.125 -10.414 32.375 1 32.38 9 SER B O 1
ATOM 1539 N N . LEU B 1 10 ? 66.312 -11.672 30.719 1 32.66 10 LEU B N 1
ATOM 1540 C CA . LEU B 1 10 ? 65.438 -10.883 29.859 1 32.66 10 LEU B CA 1
ATOM 1541 C C . LEU B 1 10 ? 63.969 -11.023 30.297 1 32.66 10 LEU B C 1
ATOM 1543 O O . LEU B 1 10 ? 63.406 -12.125 30.312 1 32.66 10 LEU B O 1
ATOM 1547 N N . LEU B 1 11 ? 63.562 -10.195 31.297 1 31.19 11 LEU B N 1
ATOM 1548 C CA . LEU B 1 11 ? 62.188 -9.961 31.672 1 31.19 11 LEU B CA 1
ATOM 1549 C C . LEU B 1 11 ? 61.312 -9.695 30.453 1 31.19 11 LEU B C 1
ATOM 1551 O O . LEU B 1 11 ? 61.562 -8.734 29.719 1 31.19 11 LEU B O 1
ATOM 1555 N N . SER B 1 12 ? 61 -10.781 29.75 1 29.27 12 SER B N 1
ATOM 1556 C CA . SER B 1 12 ? 59.969 -10.68 28.719 1 29.27 12 SER B CA 1
ATOM 1557 C C . SER B 1 12 ? 58.75 -9.914 29.219 1 29.27 12 SER B C 1
ATOM 1559 O O . SER B 1 12 ? 58.125 -10.32 30.203 1 29.27 12 SER B O 1
ATOM 1561 N N . ALA B 1 13 ? 58.875 -8.586 29.375 1 28.52 13 ALA B N 1
ATOM 1562 C CA . ALA B 1 13 ? 57.656 -7.793 29.531 1 28.52 13 ALA B CA 1
ATOM 1563 C C . ALA B 1 13 ? 56.562 -8.273 28.578 1 28.52 13 ALA B C 1
ATOM 1565 O O . ALA B 1 13 ? 56.719 -8.188 27.359 1 28.52 13 ALA B O 1
ATOM 1566 N N . CYS B 1 14 ? 56 -9.422 28.922 1 29.3 14 CYS B N 1
ATOM 1567 C CA . CYS B 1 14 ? 54.75 -9.797 28.312 1 29.3 14 CYS B CA 1
ATOM 1568 C C . CYS B 1 14 ? 53.812 -8.594 28.234 1 29.3 14 CYS B C 1
ATOM 1570 O O . CYS B 1 14 ? 53.344 -8.086 29.25 1 29.3 14 CYS B O 1
ATOM 1572 N N . ASN B 1 15 ? 54.25 -7.551 27.5 1 28.55 15 ASN B N 1
ATOM 1573 C CA . ASN B 1 15 ? 53.188 -6.574 27.219 1 28.55 15 ASN B CA 1
ATOM 1574 C C . ASN B 1 15 ? 51.844 -7.254 26.969 1 28.55 15 ASN B C 1
ATOM 1576 O O . ASN B 1 15 ? 51.75 -8.117 26.094 1 28.55 15 ASN B O 1
ATOM 1580 N N . ALA B 1 16 ? 51.031 -7.406 28.078 1 28.31 16 ALA B N 1
ATOM 1581 C CA . ALA B 1 16 ? 49.594 -7.613 28.031 1 28.31 16 ALA B CA 1
ATOM 1582 C C . ALA B 1 16 ? 48.938 -6.801 26.906 1 28.31 16 ALA B C 1
ATOM 1584 O O . ALA B 1 16 ? 48.812 -5.578 27.016 1 28.31 16 ALA B O 1
ATOM 1585 N N . PHE B 1 17 ? 49.438 -7.008 25.672 1 28.95 17 PHE B N 1
ATOM 1586 C CA . PHE B 1 17 ? 48.406 -6.531 24.75 1 28.95 17 PHE B CA 1
ATOM 1587 C C . PHE B 1 17 ? 47.062 -7.105 25.109 1 28.95 17 PHE B C 1
ATOM 1589 O O . PHE B 1 17 ? 46.844 -8.32 25.031 1 28.95 17 PHE B O 1
ATOM 1596 N N . GLU B 1 18 ? 46.406 -6.543 26.156 1 29.19 18 GLU B N 1
ATOM 1597 C CA . GLU B 1 18 ? 45 -6.809 26.203 1 29.19 18 GLU B CA 1
ATOM 1598 C C . GLU B 1 18 ? 44.375 -6.762 24.812 1 29.19 18 GLU B C 1
ATOM 1600 O O . GLU B 1 18 ? 44.406 -5.73 24.141 1 29.19 18 GLU B O 1
ATOM 1605 N N . THR B 1 19 ? 44.438 -7.875 24.109 1 28.72 19 THR B N 1
ATOM 1606 C CA . THR B 1 19 ? 43.469 -8.031 23.031 1 28.72 19 THR B CA 1
ATOM 1607 C C . THR B 1 19 ? 42.062 -7.574 23.484 1 28.72 19 THR B C 1
ATOM 1609 O O . THR B 1 19 ? 41.469 -8.188 24.375 1 28.72 19 THR B O 1
ATOM 1612 N N . ILE B 1 20 ? 41.938 -6.301 23.609 1 27.67 20 ILE B N 1
ATOM 1613 C CA . ILE B 1 20 ? 40.531 -5.922 23.594 1 27.67 20 ILE B CA 1
ATOM 1614 C C . ILE B 1 20 ? 39.812 -6.703 22.5 1 27.67 20 ILE B C 1
ATOM 1616 O O . ILE B 1 20 ? 40.062 -6.504 21.312 1 27.67 20 ILE B O 1
ATOM 1620 N N . ILE B 1 21 ? 39.688 -7.98 22.719 1 28.77 21 ILE B N 1
ATOM 1621 C CA . ILE B 1 21 ? 38.625 -8.617 21.938 1 28.77 21 ILE B CA 1
ATOM 1622 C C . ILE B 1 21 ? 37.375 -7.73 21.922 1 28.77 21 ILE B C 1
ATOM 1624 O O . ILE B 1 21 ? 36.75 -7.527 22.969 1 28.77 21 ILE B O 1
ATOM 1628 N N . LEU B 1 22 ? 37.5 -6.656 21.188 1 29.64 22 LEU B N 1
ATOM 1629 C CA . LEU B 1 22 ? 36.156 -6.133 20.844 1 29.64 22 LEU B CA 1
ATOM 1630 C C . LEU B 1 22 ? 35.219 -7.266 20.5 1 29.64 22 LEU B C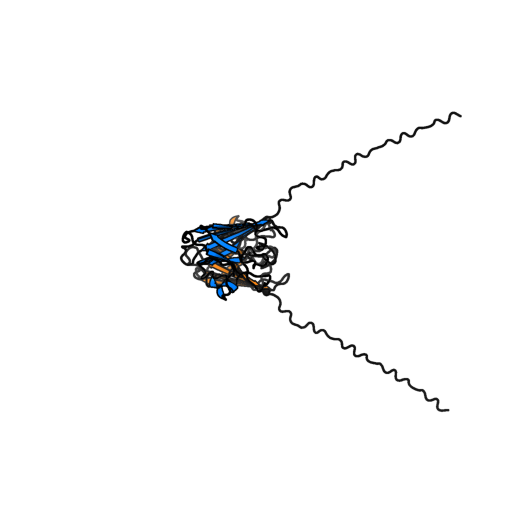 1
ATOM 1632 O O . LEU B 1 22 ? 35.406 -7.984 19.516 1 29.64 22 LEU B O 1
ATOM 1636 N N . ASN B 1 23 ? 34.875 -8.039 21.484 1 32.19 23 ASN B N 1
ATOM 1637 C CA . ASN B 1 23 ? 33.719 -8.875 21.328 1 32.19 23 ASN B CA 1
ATOM 1638 C C . ASN B 1 23 ? 32.594 -8.148 20.562 1 32.19 23 ASN B C 1
ATOM 1640 O O . ASN B 1 23 ? 32.031 -7.176 21.062 1 32.19 23 ASN B O 1
ATOM 1644 N N . GLU B 1 24 ? 32.812 -7.887 19.359 1 36.44 24 GLU B N 1
ATOM 1645 C CA . GLU B 1 24 ? 31.797 -7.504 18.359 1 36.44 24 GLU B CA 1
ATOM 1646 C C . GLU B 1 24 ? 30.484 -8.266 18.578 1 36.44 24 GLU B C 1
ATOM 1648 O O . GLU B 1 24 ? 29.703 -8.43 17.641 1 36.44 24 GLU B O 1
ATOM 1653 N N . SER B 1 25 ? 30.312 -9.109 19.516 1 34 25 SER B N 1
ATOM 1654 C CA . SER B 1 25 ? 29.109 -9.898 19.766 1 34 25 SER B CA 1
ATOM 1655 C C . SER B 1 25 ? 27.891 -8.992 19.953 1 34 25 SER B C 1
ATOM 1657 O O . SER B 1 25 ? 26.891 -9.406 20.547 1 34 25 SER B O 1
ATOM 1659 N N . ALA B 1 26 ? 28.031 -7.719 20.203 1 37.16 26 ALA B N 1
ATOM 1660 C CA . ALA B 1 26 ? 26.766 -7.027 20.422 1 37.16 26 ALA B CA 1
ATOM 1661 C C . ALA B 1 26 ? 25.75 -7.383 19.344 1 37.16 26 ALA B C 1
ATOM 1663 O O . ALA B 1 26 ? 26.016 -7.223 18.141 1 37.16 26 ALA B O 1
ATOM 1664 N N . GLY B 1 27 ? 25 -8.461 19.375 1 39.28 27 GLY B N 1
ATOM 1665 C CA . GLY B 1 27 ? 23.938 -9.016 18.562 1 39.28 27 GLY B CA 1
ATOM 1666 C C . GLY B 1 27 ? 23.188 -7.965 17.75 1 39.28 27 GLY B C 1
ATOM 1667 O O . GLY B 1 27 ? 22.422 -7.18 18.297 1 39.28 27 GLY B O 1
ATOM 1668 N N . LYS B 1 28 ? 23.703 -7.262 16.859 1 48.16 28 LYS B N 1
ATOM 1669 C CA . LYS B 1 28 ? 23.109 -6.234 16.016 1 48.16 28 LYS B CA 1
ATOM 1670 C C . LYS B 1 28 ? 21.703 -6.633 15.57 1 48.16 28 LYS B C 1
ATOM 1672 O O . LYS B 1 28 ? 21.5 -7.715 15.016 1 48.16 28 LYS B O 1
ATOM 1677 N N . THR B 1 29 ? 20.719 -6.383 16.438 1 61.19 29 THR B N 1
ATOM 1678 C CA . THR B 1 29 ? 19.312 -6.582 16.094 1 61.19 29 THR B CA 1
ATOM 1679 C C . THR B 1 29 ? 19.078 -6.262 14.617 1 61.19 29 THR B C 1
ATOM 1681 O O . THR B 1 29 ? 19.297 -5.129 14.188 1 61.19 29 THR B O 1
ATOM 1684 N N . ILE B 1 30 ? 19.156 -7.27 13.734 1 74.31 30 ILE B N 1
ATOM 1685 C CA . ILE B 1 30 ? 18.859 -7.121 12.312 1 74.31 30 ILE B CA 1
ATOM 1686 C C . ILE B 1 30 ? 17.5 -6.465 12.125 1 74.31 30 ILE B C 1
ATOM 1688 O O . ILE B 1 30 ? 16.5 -6.938 12.656 1 74.31 30 ILE B O 1
ATOM 1692 N N . ALA B 1 31 ? 17.516 -5.359 11.438 1 87.31 31 ALA B N 1
ATOM 1693 C CA . ALA B 1 31 ? 16.25 -4.684 11.133 1 87.31 31 ALA B CA 1
ATOM 1694 C C . ALA B 1 31 ? 15.328 -5.578 10.312 1 87.31 31 ALA B C 1
ATOM 1696 O O . ALA B 1 31 ? 15.797 -6.398 9.516 1 87.31 31 ALA B O 1
ATOM 1697 N N . ILE B 1 32 ? 14.156 -5.699 10.719 1 93.62 32 ILE B N 1
ATOM 1698 C CA . ILE B 1 32 ? 13.141 -6.492 10.031 1 93.62 32 ILE B CA 1
ATOM 1699 C C . ILE B 1 32 ? 12.094 -5.57 9.414 1 93.62 32 ILE B C 1
ATOM 1701 O O . ILE B 1 32 ? 11.695 -4.578 10.023 1 93.62 32 ILE B O 1
ATOM 1705 N N . VAL B 1 33 ? 11.711 -5.863 8.172 1 95.25 33 VAL B N 1
ATOM 1706 C CA . VAL B 1 33 ? 10.594 -5.188 7.516 1 95.25 33 VAL B CA 1
ATOM 1707 C C . VAL B 1 33 ? 9.375 -6.105 7.484 1 95.25 33 VAL B C 1
ATOM 1709 O O . VAL B 1 33 ? 9.492 -7.289 7.152 1 95.25 33 VAL B O 1
ATOM 1712 N N . LYS B 1 34 ? 8.234 -5.574 7.883 1 97 34 LYS B N 1
ATOM 1713 C CA . LYS B 1 34 ? 6.992 -6.344 7.91 1 97 34 LYS B CA 1
ATOM 1714 C C . LYS B 1 34 ? 5.891 -5.645 7.117 1 97 34 LYS B C 1
ATOM 1716 O O . LYS B 1 34 ? 5.805 -4.414 7.117 1 97 34 LYS B O 1
ATOM 1721 N N . ALA B 1 35 ? 5.082 -6.438 6.453 1 98.31 35 ALA B N 1
ATOM 1722 C CA . ALA B 1 35 ? 3.953 -5.957 5.66 1 98.31 35 ALA B CA 1
ATOM 1723 C C . ALA B 1 35 ? 2.74 -6.867 5.82 1 98.31 35 ALA B C 1
ATOM 1725 O O . ALA B 1 35 ? 2.859 -7.98 6.34 1 98.31 35 ALA B O 1
ATOM 1726 N N . ILE B 1 36 ? 1.614 -6.324 5.461 1 98.56 36 ILE B N 1
ATOM 1727 C CA . ILE B 1 36 ? 0.358 -7.055 5.578 1 98.56 36 ILE B CA 1
ATOM 1728 C C . ILE B 1 36 ? -0.562 -6.688 4.414 1 98.56 36 ILE B C 1
ATOM 1730 O O . ILE B 1 36 ? -0.525 -5.562 3.918 1 98.56 36 ILE B O 1
ATOM 1734 N N . ALA B 1 37 ? -1.311 -7.617 3.949 1 98.69 37 ALA B N 1
ATOM 1735 C CA . ALA B 1 37 ? -2.41 -7.391 3.014 1 98.69 37 ALA B CA 1
ATOM 1736 C C . ALA B 1 37 ? -3.695 -8.055 3.506 1 98.69 37 ALA B C 1
ATOM 1738 O O . ALA B 1 37 ? -3.695 -9.234 3.863 1 98.69 37 ALA B O 1
ATOM 1739 N N . ARG B 1 38 ? -4.711 -7.293 3.576 1 98.12 38 ARG B N 1
ATOM 1740 C CA . ARG B 1 38 ? -6.051 -7.828 3.807 1 98.12 38 ARG B CA 1
ATOM 1741 C C . ARG B 1 38 ? -6.82 -7.961 2.498 1 98.12 38 ARG B C 1
ATOM 1743 O O . ARG B 1 38 ? -7 -6.98 1.775 1 98.12 38 ARG B O 1
ATOM 1750 N N . LEU B 1 39 ? -7.199 -9.148 2.189 1 98.12 39 LEU B N 1
ATOM 1751 C CA . LEU B 1 39 ? -7.945 -9.422 0.968 1 98.12 39 LEU B CA 1
ATOM 1752 C C . LEU B 1 39 ? -9.438 -9.57 1.264 1 98.12 39 LEU B C 1
ATOM 1754 O O . LEU B 1 39 ? -9.812 -10.148 2.287 1 98.12 39 LEU B O 1
ATOM 1758 N N . GLN B 1 40 ? -10.211 -9.086 0.361 1 97.06 40 GLN B N 1
ATOM 1759 C CA . GLN B 1 40 ? -11.664 -9.227 0.486 1 97.06 40 GLN B CA 1
ATOM 1760 C C . GLN B 1 40 ? -12.328 -9.281 -0.885 1 97.06 40 GLN B C 1
ATOM 1762 O O . GLN B 1 40 ? -11.938 -8.555 -1.801 1 97.06 40 GLN B O 1
ATOM 1767 N N . SER B 1 41 ? -13.297 -10.141 -1.033 1 97.94 41 SER B N 1
ATOM 1768 C CA . SER B 1 41 ? -14.148 -10.141 -2.221 1 97.94 41 SER B CA 1
ATOM 1769 C C . SER B 1 41 ? -15.094 -8.945 -2.225 1 97.94 41 SER B C 1
ATOM 1771 O O . SER B 1 41 ? -15.328 -8.328 -1.184 1 97.94 41 SER B O 1
ATOM 1773 N N . PRO B 1 42 ? -15.633 -8.633 -3.385 1 95 42 PRO B N 1
ATOM 1774 C CA . PRO B 1 42 ? -16.531 -7.48 -3.461 1 95 42 PRO B CA 1
ATOM 1775 C C . PRO B 1 42 ? -17.734 -7.605 -2.523 1 95 42 PRO B C 1
ATOM 1777 O O . PRO B 1 42 ? -18.172 -6.605 -1.949 1 95 42 PRO B O 1
ATOM 1780 N N . ASP B 1 43 ? -18.266 -8.812 -2.342 1 94.5 43 ASP B N 1
ATOM 1781 C CA . ASP B 1 43 ? -19.438 -8.992 -1.511 1 94.5 43 ASP B CA 1
ATOM 1782 C C . ASP B 1 43 ? -19.062 -9.227 -0.05 1 94.5 43 ASP B C 1
ATOM 1784 O O . ASP B 1 43 ? -19.922 -9.406 0.804 1 94.5 43 ASP B O 1
ATOM 1788 N N . GLY B 1 44 ? -17.797 -9.273 0.221 1 94.31 44 GLY B N 1
ATOM 1789 C CA . GLY B 1 44 ? -17.312 -9.383 1.589 1 94.31 44 GLY B CA 1
ATOM 1790 C C . GLY B 1 44 ? -17.312 -10.805 2.111 1 94.31 44 GLY B C 1
ATOM 1791 O O . GLY B 1 44 ? -16.984 -11.047 3.273 1 94.31 44 GLY B O 1
ATOM 1792 N N . THR B 1 45 ? -17.625 -11.781 1.239 1 97 45 THR B N 1
ATOM 1793 C CA . THR B 1 45 ? -17.75 -13.164 1.685 1 97 45 THR B CA 1
ATOM 1794 C C . THR B 1 45 ? -16.375 -13.805 1.859 1 97 45 THR B C 1
ATOM 1796 O O . THR B 1 45 ? -16.078 -14.367 2.916 1 97 45 THR B O 1
ATOM 1799 N N . VAL B 1 46 ? -15.602 -13.75 0.817 1 97.75 46 VAL B N 1
ATOM 1800 C CA . VAL B 1 46 ? -14.242 -14.273 0.896 1 97.75 46 VAL B CA 1
ATOM 1801 C C . VAL B 1 46 ? -13.32 -13.25 1.55 1 97.75 46 VAL B C 1
ATOM 1803 O O . VAL B 1 46 ? -13.312 -12.078 1.157 1 97.75 46 VAL B O 1
ATOM 1806 N N . LYS B 1 47 ? -12.594 -13.664 2.596 1 98 47 LYS B N 1
ATOM 1807 C CA . LYS B 1 47 ? -11.641 -12.805 3.293 1 98 47 LYS B CA 1
ATOM 1808 C C . LYS B 1 47 ? -10.297 -13.5 3.463 1 98 47 LYS B C 1
ATOM 1810 O O . LYS B 1 47 ? -10.234 -14.727 3.533 1 98 47 LYS B O 1
ATOM 1815 N N . GLY B 1 48 ? -9.258 -12.75 3.504 1 98.25 48 GLY B N 1
ATOM 1816 C CA . GLY B 1 48 ? -7.926 -13.289 3.736 1 98.25 48 GLY B CA 1
ATOM 1817 C C . GLY B 1 48 ? -6.977 -12.273 4.348 1 98.25 48 GLY B C 1
ATOM 1818 O O . GLY B 1 48 ? -7.199 -11.062 4.242 1 98.25 48 GLY B O 1
ATOM 1819 N N . ILE B 1 49 ? -5.984 -12.773 5.062 1 98.5 49 ILE B N 1
ATOM 1820 C CA . ILE B 1 49 ? -4.883 -11.977 5.586 1 98.5 49 ILE B CA 1
ATOM 1821 C C . ILE B 1 49 ? -3.551 -12.617 5.199 1 98.5 49 ILE B C 1
ATOM 1823 O O . ILE B 1 49 ? -3.342 -13.812 5.43 1 98.5 49 ILE B O 1
ATOM 1827 N N . MET B 1 50 ? -2.74 -11.859 4.566 1 98.75 50 MET B N 1
ATOM 1828 C CA . MET B 1 50 ? -1.384 -12.305 4.254 1 98.75 50 MET B CA 1
ATOM 1829 C C . MET B 1 50 ? -0.352 -11.438 4.969 1 98.75 50 MET B C 1
ATOM 1831 O O . MET B 1 50 ? -0.449 -10.211 4.957 1 98.75 50 MET B O 1
ATOM 1835 N N . GLU B 1 51 ? 0.616 -12.094 5.559 1 98.38 51 GLU B N 1
ATOM 1836 C CA . GLU B 1 51 ? 1.696 -11.414 6.262 1 98.38 51 GLU B CA 1
ATOM 1837 C C . GLU B 1 51 ? 3.045 -11.68 5.602 1 98.38 51 GLU B C 1
ATOM 1839 O O . GLU B 1 51 ? 3.316 -12.805 5.168 1 98.38 51 GLU B O 1
ATOM 1844 N N . PHE B 1 52 ? 3.85 -10.664 5.527 1 98.56 52 PHE B N 1
ATOM 1845 C CA . PHE B 1 52 ? 5.191 -10.703 4.957 1 98.56 52 PHE B CA 1
ATOM 1846 C C . PHE B 1 52 ? 6.227 -10.25 5.98 1 98.56 52 PHE B C 1
ATOM 1848 O O . PHE B 1 52 ? 6.039 -9.234 6.656 1 98.56 52 PHE B O 1
ATOM 1855 N N . THR B 1 53 ? 7.254 -11 6.137 1 97.62 53 THR B N 1
ATOM 1856 C CA . THR B 1 53 ? 8.352 -10.648 7.031 1 97.62 53 THR B CA 1
ATOM 1857 C C . THR B 1 53 ? 9.695 -10.875 6.348 1 97.62 53 THR B C 1
ATOM 1859 O O . THR B 1 53 ? 9.953 -11.961 5.812 1 97.62 53 THR B O 1
ATOM 1862 N N . GLN B 1 54 ? 10.516 -9.844 6.391 1 97.25 54 GLN B N 1
ATOM 1863 C CA . GLN B 1 54 ? 11.812 -9.961 5.742 1 97.25 54 GLN B CA 1
ATOM 1864 C C . GLN B 1 54 ? 12.906 -9.266 6.562 1 97.25 54 GLN B C 1
ATOM 1866 O O . GLN B 1 54 ? 12.797 -8.078 6.871 1 97.25 54 GLN B O 1
ATOM 1871 N N . PRO B 1 55 ? 13.953 -10.031 6.945 1 94.5 55 PRO B N 1
ATOM 1872 C CA . PRO B 1 55 ? 15.117 -9.32 7.48 1 94.5 55 PRO B CA 1
ATOM 1873 C C . PRO B 1 55 ? 15.672 -8.289 6.512 1 94.5 55 PRO B C 1
ATOM 1875 O O . PRO B 1 55 ? 15.672 -8.508 5.297 1 94.5 55 PRO B O 1
ATOM 1878 N N . PHE B 1 56 ? 16.141 -7.27 7.078 1 91 56 PHE B N 1
ATOM 1879 C CA . PHE B 1 56 ? 16.625 -6.172 6.246 1 91 56 PHE B CA 1
ATOM 1880 C C . PHE B 1 56 ? 18.094 -6.352 5.895 1 91 56 PHE B C 1
ATOM 1882 O O . PHE B 1 56 ? 18.953 -5.641 6.422 1 91 56 PHE B O 1
ATOM 1889 N N . HIS B 1 57 ? 18.344 -7.145 4.961 1 89.56 57 HIS B N 1
ATOM 1890 C CA . HIS B 1 57 ? 19.656 -7.277 4.34 1 89.56 57 HIS B CA 1
ATOM 1891 C C . HIS B 1 57 ? 19.562 -7.941 2.971 1 89.56 57 HIS B C 1
ATOM 1893 O O . HIS B 1 57 ? 18.594 -8.664 2.695 1 89.56 57 HIS B O 1
ATOM 1899 N N . ALA B 1 58 ? 20.484 -7.617 2.209 1 85 58 ALA B N 1
ATOM 1900 C CA . ALA B 1 58 ? 20.469 -8.102 0.83 1 85 58 ALA B CA 1
ATOM 1901 C C . ALA B 1 58 ? 20.406 -9.625 0.78 1 85 58 ALA B C 1
ATOM 1903 O O . ALA B 1 58 ? 21.125 -10.305 1.514 1 85 58 ALA B O 1
ATOM 1904 N N . GLY B 1 59 ? 19.5 -10.07 -0.003 1 89.88 59 GLY B N 1
ATOM 1905 C CA . GLY B 1 59 ? 19.422 -11.508 -0.243 1 89.88 59 GLY B CA 1
ATOM 1906 C C . GLY B 1 59 ? 18.578 -12.234 0.777 1 89.88 59 GLY B C 1
ATOM 1907 O O . GLY B 1 59 ? 18.344 -13.438 0.649 1 89.88 59 GLY B O 1
ATOM 1908 N N . ALA B 1 60 ? 18.094 -11.555 1.796 1 94.62 60 ALA B N 1
ATOM 1909 C CA . ALA B 1 60 ? 17.234 -12.203 2.789 1 94.62 60 ALA B CA 1
ATOM 1910 C C . ALA B 1 60 ? 15.922 -12.648 2.168 1 94.62 60 ALA B C 1
ATOM 1912 O O . ALA B 1 60 ? 15.273 -11.883 1.443 1 94.62 60 ALA B O 1
ATOM 1913 N N . PRO B 1 61 ? 15.57 -13.906 2.441 1 97.19 61 PRO B N 1
ATOM 1914 C CA . PRO B 1 61 ? 14.273 -14.352 1.924 1 97.19 61 PRO B CA 1
ATOM 1915 C C . PRO B 1 61 ? 13.094 -13.727 2.67 1 97.19 61 PRO B C 1
ATOM 1917 O O . PRO B 1 61 ? 13.242 -13.289 3.812 1 97.19 61 PRO B O 1
ATOM 1920 N N . THR B 1 62 ? 12.008 -13.641 2.055 1 98.19 62 THR B N 1
ATOM 1921 C CA . THR B 1 62 ? 10.766 -13.164 2.662 1 98.19 62 THR B CA 1
ATOM 1922 C C . THR B 1 62 ? 9.898 -14.336 3.107 1 98.19 62 THR B C 1
ATOM 1924 O O . THR B 1 62 ? 9.664 -15.273 2.338 1 98.19 62 THR B O 1
ATOM 1927 N N . GLN B 1 63 ? 9.492 -14.305 4.344 1 98.5 63 GLN B N 1
ATOM 1928 C CA . GLN B 1 63 ? 8.477 -15.234 4.82 1 98.5 63 GLN B CA 1
ATOM 1929 C C . GLN B 1 63 ? 7.07 -14.711 4.535 1 98.5 63 GLN B C 1
ATOM 1931 O O . GLN B 1 63 ? 6.75 -13.57 4.859 1 98.5 63 GLN B O 1
ATOM 1936 N N . ILE B 1 64 ? 6.27 -15.578 3.91 1 98.75 64 ILE B N 1
ATOM 1937 C CA . ILE B 1 64 ? 4.906 -15.203 3.561 1 98.75 64 ILE B CA 1
ATOM 1938 C C . ILE B 1 64 ? 3.926 -16.234 4.121 1 98.75 64 ILE B C 1
ATOM 1940 O O . ILE B 1 64 ? 4.059 -17.422 3.863 1 98.75 64 ILE B O 1
ATOM 1944 N N . ASN B 1 65 ? 2.992 -15.758 4.914 1 98.69 65 ASN B N 1
ATOM 1945 C CA . ASN B 1 65 ? 1.914 -16.578 5.457 1 98.69 65 ASN B CA 1
ATOM 1946 C C . ASN B 1 65 ? 0.547 -15.953 5.195 1 98.69 65 ASN B C 1
ATOM 1948 O O . ASN B 1 65 ? 0.384 -14.734 5.305 1 98.69 65 ASN B O 1
ATOM 1952 N N . GLY B 1 66 ? -0.385 -16.797 4.836 1 98.5 66 GLY B N 1
ATOM 1953 C CA . GLY B 1 66 ? -1.738 -16.328 4.586 1 98.5 66 GLY B CA 1
ATOM 1954 C C . GLY B 1 66 ? -2.803 -17.266 5.121 1 98.5 66 GLY B C 1
ATOM 1955 O O . GLY B 1 66 ? -2.631 -18.484 5.102 1 98.5 66 GLY B O 1
ATOM 1956 N N . THR B 1 67 ? -3.859 -16.719 5.621 1 98.44 67 THR B N 1
ATOM 1957 C CA . THR B 1 67 ? -5.066 -17.453 6.004 1 98.44 67 THR B CA 1
ATOM 1958 C C . THR B 1 67 ? -6.297 -16.844 5.332 1 98.44 67 THR B C 1
ATOM 1960 O O . THR B 1 67 ? -6.398 -15.625 5.199 1 98.44 67 THR B O 1
ATOM 1963 N N . PHE B 1 68 ? -7.141 -17.719 4.918 1 98.06 68 PHE B N 1
ATOM 1964 C CA . PHE B 1 68 ? -8.336 -17.297 4.188 1 98.06 68 PHE B CA 1
ATOM 1965 C C . PHE B 1 68 ? -9.586 -17.922 4.797 1 98.06 68 PHE B C 1
ATOM 1967 O O . PHE B 1 68 ? -9.5 -18.922 5.52 1 98.06 68 PHE B O 1
ATOM 1974 N N . LYS B 1 69 ? -10.695 -17.266 4.531 1 97.31 69 LYS B N 1
ATOM 1975 C CA . LYS B 1 69 ? -11.992 -17.734 5.016 1 97.31 69 LYS B CA 1
ATOM 1976 C C . LYS B 1 69 ? -13.016 -17.766 3.889 1 97.31 69 LYS B C 1
ATOM 1978 O O . LYS B 1 69 ? -13.016 -16.906 3.006 1 97.31 69 LYS B O 1
ATOM 1983 N N . ASN B 1 70 ? -13.891 -18.812 3.896 1 96.75 70 ASN B N 1
ATOM 1984 C CA . ASN B 1 70 ? -15.055 -18.969 3.033 1 96.75 70 ASN B CA 1
ATOM 1985 C C . ASN B 1 70 ? -14.648 -19.266 1.595 1 96.75 70 ASN B C 1
ATOM 1987 O O . ASN B 1 70 ? -15.25 -18.75 0.653 1 96.75 70 ASN B O 1
ATOM 1991 N N . LEU B 1 71 ? -13.578 -19.984 1.499 1 94.75 71 LEU B N 1
ATOM 1992 C CA . LEU B 1 71 ? -13.242 -20.609 0.225 1 94.75 71 LEU B CA 1
ATOM 1993 C C . LEU B 1 71 ? -13.836 -22.016 0.137 1 94.75 71 LEU B C 1
ATOM 1995 O O . LEU B 1 71 ? -13.953 -22.703 1.148 1 94.75 71 LEU B O 1
ATOM 1999 N N . PRO B 1 72 ? -14.344 -22.312 -1.139 1 88.38 72 PRO B N 1
ATOM 2000 C CA . PRO B 1 72 ? -14.773 -23.719 -1.248 1 88.38 72 PRO B CA 1
ATOM 2001 C C . PRO B 1 72 ? -13.695 -24.703 -0.797 1 88.38 72 PRO B C 1
ATOM 2003 O O . PRO B 1 72 ? -12.516 -24.516 -1.113 1 88.38 72 PRO B O 1
ATOM 2006 N N . GLU B 1 73 ? -14.25 -25.672 -0.178 1 83.44 73 GLU B N 1
ATOM 2007 C CA . GLU B 1 73 ? -13.344 -26.656 0.386 1 83.44 73 GLU B CA 1
ATOM 2008 C C . GLU B 1 73 ? -12.727 -27.531 -0.708 1 83.44 73 GLU B C 1
ATOM 2010 O O . GLU B 1 73 ? -13.328 -27.719 -1.766 1 83.44 73 GLU B O 1
ATOM 2015 N N . GLU B 1 74 ? -11.461 -28.047 -0.552 1 82.06 74 GLU B N 1
ATOM 2016 C CA . GLU B 1 74 ? -10.758 -29.031 -1.357 1 82.06 74 GLU B CA 1
ATOM 2017 C C . GLU B 1 74 ? -10.195 -28.406 -2.633 1 82.06 74 GLU B C 1
ATOM 2019 O O . GLU B 1 74 ? -9.461 -29.062 -3.377 1 82.06 74 GLU B O 1
ATOM 2024 N N . ASP B 1 75 ? -10.664 -27.203 -2.896 1 90.38 75 ASP B N 1
ATOM 2025 C CA . ASP B 1 75 ? -10.141 -26.547 -4.094 1 90.38 75 ASP B CA 1
ATOM 2026 C C . ASP B 1 75 ? -8.867 -25.781 -3.787 1 90.38 75 ASP B C 1
ATOM 2028 O O . ASP B 1 75 ? -8.547 -25.531 -2.623 1 90.38 75 ASP B O 1
ATOM 2032 N N . GLU B 1 76 ? -8.117 -25.641 -4.867 1 97.69 76 GLU B N 1
ATOM 2033 C CA . GLU B 1 76 ? -6.961 -24.766 -4.816 1 97.69 76 GLU B CA 1
ATOM 2034 C C . GLU B 1 76 ? -7.219 -23.453 -5.578 1 97.69 76 GLU B C 1
ATOM 2036 O O . GLU B 1 76 ? -7.98 -23.438 -6.547 1 97.69 76 GLU B O 1
ATOM 2041 N N . PHE B 1 77 ? -6.59 -22.438 -5.152 1 98.56 77 PHE B N 1
ATOM 2042 C CA . PHE B 1 77 ? -6.805 -21.109 -5.719 1 98.56 77 PHE B CA 1
ATOM 2043 C C . PHE B 1 77 ? -5.477 -20.422 -5.996 1 98.56 77 PHE B C 1
ATOM 2045 O O . PHE B 1 77 ? -4.625 -20.312 -5.109 1 98.56 77 PHE B O 1
ATOM 2052 N N . GLY B 1 78 ? -5.312 -19.984 -7.215 1 98.5 78 GLY B N 1
ATOM 2053 C CA . GLY B 1 78 ? -4.117 -19.219 -7.527 1 98.5 78 GLY B CA 1
ATOM 2054 C C . GLY B 1 78 ? -4.023 -17.922 -6.762 1 98.5 78 GLY B C 1
ATOM 2055 O O . GLY B 1 78 ? -5.031 -17.234 -6.551 1 98.5 78 GLY B O 1
ATOM 2056 N N . ILE B 1 79 ? -2.865 -17.562 -6.375 1 98.81 79 ILE B N 1
ATOM 2057 C CA . ILE B 1 79 ? -2.615 -16.297 -5.691 1 98.81 79 ILE B CA 1
ATOM 2058 C C . ILE B 1 79 ? -1.379 -15.625 -6.285 1 98.81 79 ILE B C 1
ATOM 2060 O O . ILE B 1 79 ? -0.371 -16.281 -6.547 1 98.81 79 ILE B O 1
ATOM 2064 N N . LYS B 1 80 ? -1.478 -14.289 -6.59 1 98.81 80 LYS B N 1
ATOM 2065 C CA . LYS B 1 80 ? -0.417 -13.555 -7.277 1 98.81 80 LYS B CA 1
ATOM 2066 C C . LYS B 1 80 ? -0.261 -12.148 -6.703 1 98.81 80 LYS B C 1
ATOM 2068 O O . LYS B 1 80 ? -1.218 -11.578 -6.176 1 98.81 80 LYS B O 1
ATOM 2073 N N . ILE B 1 81 ? 0.94 -11.672 -6.781 1 98.81 81 ILE B N 1
ATOM 2074 C CA . ILE B 1 81 ? 1.173 -10.25 -6.594 1 98.81 81 ILE B CA 1
ATOM 2075 C C . ILE B 1 81 ? 1.167 -9.539 -7.949 1 98.81 81 ILE B C 1
ATOM 2077 O O . ILE B 1 81 ? 1.832 -9.984 -8.891 1 98.81 81 ILE B O 1
ATOM 2081 N N . LEU B 1 82 ? 0.392 -8.5 -8.062 1 98.31 82 LEU B N 1
ATOM 2082 C CA . LEU B 1 82 ? 0.267 -7.723 -9.289 1 98.31 82 LEU B CA 1
ATOM 2083 C C . LEU B 1 82 ? 1.059 -6.422 -9.195 1 98.31 82 LEU B C 1
ATOM 2085 O O . LEU B 1 82 ? 1.685 -6.145 -8.172 1 98.31 82 LEU B O 1
ATOM 2089 N N . GLN B 1 83 ? 1.042 -5.637 -10.305 1 96.75 83 GLN B N 1
ATOM 2090 C CA . GLN B 1 83 ? 1.917 -4.48 -10.469 1 96.75 83 GLN B CA 1
ATOM 2091 C C . GLN B 1 83 ? 1.484 -3.33 -9.57 1 96.75 83 GLN B C 1
ATOM 2093 O O . GLN B 1 83 ? 2.322 -2.562 -9.086 1 96.75 83 GLN B O 1
ATOM 2098 N N . TYR B 1 84 ? 0.171 -3.234 -9.344 1 97.56 84 TYR B N 1
ATOM 2099 C CA . TYR B 1 84 ? -0.311 -1.976 -8.781 1 97.56 84 TYR B CA 1
ATOM 2100 C C . TYR B 1 84 ? -1.237 -2.225 -7.598 1 97.56 84 TYR B C 1
ATOM 2102 O O . TYR B 1 84 ? -1.94 -3.236 -7.555 1 97.56 84 TYR B O 1
ATOM 2110 N N . GLY B 1 85 ? -1.122 -1.306 -6.629 1 98.06 85 GLY B N 1
ATOM 2111 C CA . GLY B 1 85 ? -2.109 -1.242 -5.562 1 98.06 85 GLY B CA 1
ATOM 2112 C C . GLY B 1 85 ? -3.238 -0.271 -5.848 1 98.06 85 GLY B C 1
ATOM 2113 O O . GLY B 1 85 ? -3.502 0.635 -5.055 1 98.06 85 GLY B O 1
ATOM 2114 N N . ASN B 1 86 ? -3.844 -0.405 -7.031 1 96.44 86 ASN B N 1
ATOM 2115 C CA . ASN B 1 86 ? -4.957 0.407 -7.512 1 96.44 86 ASN B CA 1
ATOM 2116 C C . ASN B 1 86 ? -6.281 -0.348 -7.418 1 96.44 86 ASN B C 1
ATOM 2118 O O . ASN B 1 86 ? -6.48 -1.346 -8.117 1 96.44 86 ASN B O 1
ATOM 2122 N N . MET B 1 87 ? -7.199 0.131 -6.59 1 95 87 MET B N 1
ATOM 2123 C CA . MET B 1 87 ? -8.453 -0.591 -6.398 1 95 87 MET B CA 1
ATOM 2124 C C . MET B 1 87 ? -9.633 0.198 -6.965 1 95 87 MET B C 1
ATOM 2126 O O . MET B 1 87 ? -10.766 0.031 -6.52 1 95 87 MET B O 1
ATOM 2130 N N . THR B 1 88 ? -9.391 1.064 -7.922 1 92.94 88 THR B N 1
ATOM 2131 C CA . THR B 1 88 ? -10.43 1.891 -8.523 1 92.94 88 THR B CA 1
ATOM 2132 C C . THR B 1 88 ? -11.555 1.024 -9.078 1 92.94 88 THR B C 1
ATOM 2134 O O . THR B 1 88 ? -12.734 1.327 -8.883 1 92.94 88 THR B O 1
ATOM 2137 N N . ASN B 1 89 ? -11.242 -0.051 -9.766 1 94.69 89 ASN B N 1
ATOM 2138 C CA . ASN B 1 89 ? -12.203 -1.04 -10.25 1 94.69 89 ASN B CA 1
ATOM 2139 C C . ASN B 1 89 ? -11.969 -2.406 -9.609 1 94.69 89 ASN B C 1
ATOM 2141 O O . ASN B 1 89 ? -11.93 -3.424 -10.305 1 94.69 89 ASN B O 1
ATOM 2145 N N . GLY B 1 90 ? -11.727 -2.32 -8.289 1 95.19 90 GLY B N 1
ATOM 2146 C CA . GLY B 1 90 ? -11.414 -3.564 -7.602 1 95.19 90 GLY B CA 1
ATOM 2147 C C . GLY B 1 90 ? -10.133 -4.211 -8.086 1 95.19 90 GLY B C 1
ATOM 2148 O O . GLY B 1 90 ? -9.156 -3.521 -8.383 1 95.19 90 GLY B O 1
ATOM 2149 N N . CYS B 1 91 ? -10.18 -5.496 -8.117 1 97.88 91 CYS B N 1
ATOM 2150 C CA . CYS B 1 91 ? -8.984 -6.258 -8.453 1 97.88 91 CYS B CA 1
ATOM 2151 C C . CYS B 1 91 ? -8.562 -6.008 -9.898 1 97.88 91 CYS B C 1
ATOM 2153 O O . CYS B 1 91 ? -7.406 -6.227 -10.258 1 97.88 91 CYS B O 1
ATOM 2155 N N . LEU B 1 92 ? -9.469 -5.496 -10.695 1 96.75 92 LEU B N 1
ATOM 2156 C CA . LEU B 1 92 ? -9.234 -5.371 -12.133 1 96.75 92 LEU B CA 1
ATOM 2157 C C . LEU B 1 92 ? -8.289 -4.211 -12.43 1 96.75 92 LEU B C 1
ATOM 2159 O O . LEU B 1 92 ? -7.742 -4.125 -13.531 1 96.75 92 LEU B O 1
ATOM 2163 N N . SER B 1 93 ? -8.078 -3.363 -11.539 1 96.56 93 SER B N 1
ATOM 2164 C CA . SER B 1 93 ? -7.246 -2.188 -11.773 1 96.56 93 SER B CA 1
ATOM 2165 C C . SER B 1 93 ? -5.828 -2.4 -11.25 1 96.56 93 SER B C 1
ATOM 2167 O O . SER B 1 93 ? -5.031 -1.461 -11.195 1 96.56 93 SER B O 1
ATOM 2169 N N . MET B 1 94 ? -5.469 -3.646 -10.898 1 97.31 94 MET B N 1
AT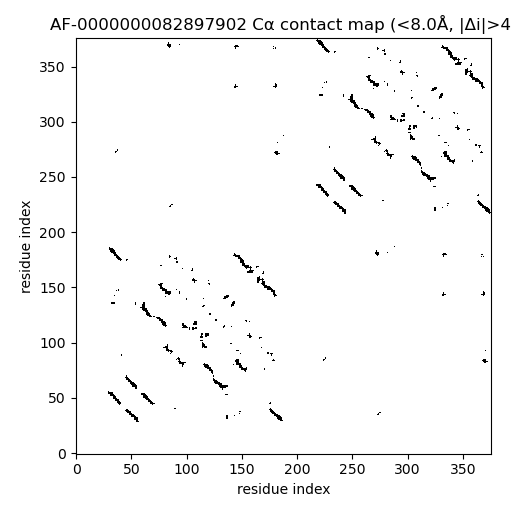OM 2170 C CA . MET B 1 94 ? -4.191 -3.867 -10.234 1 97.31 94 MET B CA 1
ATOM 2171 C C . MET B 1 94 ? -3.102 -4.215 -11.242 1 97.31 94 MET B C 1
ATOM 2173 O O . MET B 1 94 ? -1.957 -4.473 -10.867 1 97.31 94 MET B O 1
ATOM 2177 N N . GLY B 1 95 ? -3.393 -4.273 -12.531 1 96.12 95 GLY B N 1
ATOM 2178 C CA . GLY B 1 95 ? -2.379 -4.445 -13.555 1 96.12 95 GLY B CA 1
ATOM 2179 C C . GLY B 1 95 ? -1.979 -5.891 -13.766 1 96.12 95 GLY B C 1
ATOM 2180 O O . GLY B 1 95 ? -2.764 -6.805 -13.5 1 96.12 95 GLY B O 1
ATOM 2181 N N . GLU B 1 96 ? -0.803 -6.117 -14.297 1 95.69 96 GLU B N 1
ATOM 2182 C CA . GLU B 1 96 ? -0.302 -7.441 -14.664 1 95.69 96 GLU B CA 1
ATOM 2183 C C . GLU B 1 96 ? 0.465 -8.078 -13.508 1 95.69 96 GLU B C 1
ATOM 2185 O O . GLU B 1 96 ? 0.782 -7.406 -12.523 1 95.69 96 GLU B O 1
ATOM 2190 N N . GLU B 1 97 ? 0.644 -9.398 -13.664 1 97.75 97 GLU B N 1
ATOM 2191 C CA . GLU B 1 97 ? 1.484 -10.094 -12.703 1 97.75 97 GLU B CA 1
ATOM 2192 C C . GLU B 1 97 ? 2.863 -9.445 -12.594 1 97.75 97 GLU B C 1
ATOM 2194 O O . GLU B 1 97 ? 3.451 -9.07 -13.609 1 97.75 97 GLU B O 1
ATOM 2199 N N . PHE B 1 98 ? 3.336 -9.305 -11.391 1 97.75 98 PHE B N 1
ATOM 2200 C CA . PHE B 1 98 ? 4.559 -8.555 -11.133 1 97.75 98 PHE B CA 1
ATOM 2201 C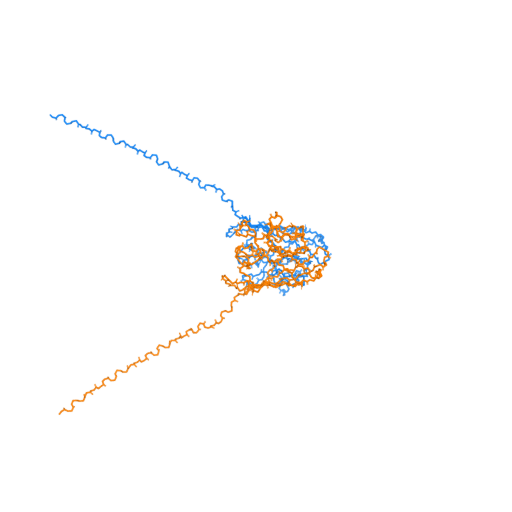 C . PHE B 1 98 ? 5.777 -9.305 -11.664 1 97.75 98 PHE B C 1
ATOM 2203 O O . PHE B 1 98 ? 6.113 -10.383 -11.172 1 97.75 98 PHE B O 1
ATOM 2210 N N . ASN B 1 99 ? 6.414 -8.672 -12.672 1 96.5 99 ASN B N 1
ATOM 2211 C CA . ASN B 1 99 ? 7.555 -9.234 -13.391 1 96.5 99 ASN B CA 1
ATOM 2212 C C . ASN B 1 99 ? 8.609 -8.172 -13.695 1 96.5 99 ASN B C 1
ATOM 2214 O O . ASN B 1 99 ? 8.852 -7.844 -14.859 1 96.5 99 ASN B O 1
ATOM 2218 N N . PRO B 1 100 ? 9.312 -7.707 -12.602 1 94.62 100 PRO B N 1
ATOM 2219 C CA . PRO B 1 100 ? 10.266 -6.613 -12.797 1 94.62 100 PRO B CA 1
ATOM 2220 C C . PRO B 1 100 ? 11.461 -7.02 -13.656 1 94.62 100 PRO B C 1
ATOM 2222 O O . PRO B 1 100 ? 12.117 -6.16 -14.25 1 94.62 100 PRO B O 1
ATOM 2225 N N . GLU B 1 101 ? 11.711 -8.273 -13.711 1 93.25 101 GLU B N 1
ATOM 2226 C CA . GLU B 1 101 ? 12.82 -8.758 -14.523 1 93.25 101 GLU B CA 1
ATOM 2227 C C . GLU B 1 101 ? 12.43 -8.844 -16 1 93.25 101 GLU B C 1
ATOM 2229 O O . GLU B 1 101 ? 13.289 -9 -16.875 1 93.25 101 GLU B O 1
ATOM 2234 N N . ARG B 1 102 ? 11.156 -8.805 -16.266 1 93.5 102 ARG B N 1
ATOM 2235 C CA . ARG B 1 102 ? 10.625 -8.844 -17.625 1 93.5 102 ARG B CA 1
ATOM 2236 C C . ARG B 1 102 ? 10.984 -10.148 -18.328 1 93.5 102 ARG B C 1
ATOM 2238 O O . ARG B 1 102 ? 11.383 -10.148 -19.484 1 93.5 102 ARG B O 1
ATOM 2245 N N . PHE B 1 103 ? 10.938 -11.18 -17.531 1 94 103 PHE B N 1
ATOM 2246 C CA . PHE B 1 103 ? 11.086 -12.492 -18.156 1 94 103 PHE B CA 1
ATOM 2247 C C . PHE B 1 103 ? 9.953 -12.766 -19.125 1 94 103 PHE B C 1
ATOM 2249 O O . PHE B 1 103 ? 8.781 -12.547 -18.812 1 94 103 PHE B O 1
ATOM 2256 N N . LYS B 1 104 ? 10.227 -13.312 -20.25 1 91.69 104 LYS B N 1
ATOM 2257 C CA . LYS B 1 104 ? 9.234 -13.516 -21.297 1 91.69 104 LYS B CA 1
ATOM 2258 C C . LYS B 1 104 ? 8.32 -14.695 -20.969 1 91.69 104 LYS B C 1
ATOM 2260 O O . LYS B 1 104 ? 7.098 -14.594 -21.109 1 91.69 104 LYS B O 1
ATOM 2265 N N . LYS B 1 105 ? 8.922 -15.711 -20.484 1 93.19 105 LYS B N 1
ATOM 2266 C CA . LYS B 1 105 ? 8.156 -16.922 -20.203 1 93.19 105 LYS B CA 1
ATOM 2267 C C . LYS B 1 105 ? 7.711 -16.969 -18.75 1 93.19 105 LYS B C 1
ATOM 2269 O O . LYS B 1 105 ? 8.484 -16.609 -17.844 1 93.19 105 LYS B O 1
ATOM 2274 N N . ARG B 1 106 ? 6.527 -17.359 -18.562 1 94.62 106 ARG B N 1
ATOM 2275 C CA . ARG B 1 106 ? 5.984 -17.547 -17.219 1 94.62 106 ARG B CA 1
ATOM 2276 C C . ARG B 1 106 ? 6.223 -18.984 -16.734 1 94.62 106 ARG B C 1
ATOM 2278 O O . ARG B 1 106 ? 6.055 -19.938 -17.484 1 94.62 106 ARG B O 1
ATOM 2285 N N . TYR B 1 107 ? 6.637 -19.125 -15.508 1 94 107 TYR B N 1
ATOM 2286 C CA . TYR B 1 107 ? 6.824 -20.422 -14.867 1 94 107 TYR B CA 1
ATOM 2287 C C . TYR B 1 107 ? 6.078 -20.5 -13.547 1 94 107 TYR B C 1
ATOM 2289 O O . TYR B 1 107 ? 5.613 -19.469 -13.031 1 94 107 TYR B O 1
ATOM 2297 N N . GLY B 1 108 ? 5.918 -21.734 -13.039 1 93.56 108 GLY B N 1
ATOM 2298 C CA . GLY B 1 108 ? 5.398 -21.922 -11.695 1 93.56 108 GLY B CA 1
ATOM 2299 C C . GLY B 1 108 ? 6.371 -21.5 -10.609 1 93.56 108 GLY B C 1
ATOM 2300 O O . GLY B 1 108 ? 7.535 -21.203 -10.891 1 93.56 108 GLY B O 1
ATOM 2301 N N . PRO B 1 109 ? 5.898 -21.469 -9.352 1 91.38 109 PRO B N 1
ATOM 2302 C CA . PRO B 1 109 ? 6.648 -20.859 -8.25 1 91.38 109 PRO B CA 1
ATOM 2303 C C . PRO B 1 109 ? 7.945 -21.609 -7.945 1 91.38 109 PRO B C 1
ATOM 2305 O O . PRO B 1 109 ? 8.836 -21.047 -7.293 1 91.38 109 PRO B O 1
ATOM 2308 N N . ASN B 1 110 ? 8.094 -22.812 -8.398 1 91.25 110 ASN B N 1
ATOM 2309 C CA . ASN B 1 110 ? 9.273 -23.594 -8.055 1 91.25 110 ASN B CA 1
ATOM 2310 C C . ASN B 1 110 ? 10.375 -23.438 -9.094 1 91.25 110 ASN B C 1
ATOM 2312 O O . ASN B 1 110 ? 11.5 -23.922 -8.891 1 91.25 110 ASN B O 1
ATOM 2316 N N . HIS B 1 111 ? 10.125 -22.828 -10.164 1 93.81 111 HIS B N 1
ATOM 2317 C CA . HIS B 1 111 ? 11.133 -22.562 -11.18 1 93.81 111 HIS B CA 1
ATOM 2318 C C . HIS B 1 111 ? 11.977 -21.344 -10.828 1 93.81 111 HIS B C 1
ATOM 2320 O O . HIS B 1 111 ? 11.445 -20.328 -10.383 1 93.81 111 HIS B O 1
ATOM 2326 N N . PRO B 1 112 ? 13.227 -21.375 -11.055 1 92.31 112 PRO B N 1
ATOM 2327 C CA . PRO B 1 112 ? 14.094 -20.266 -10.656 1 92.31 112 PRO B CA 1
ATOM 2328 C C . PRO B 1 112 ? 13.797 -18.984 -11.43 1 92.31 112 PRO B C 1
ATOM 2330 O O . PRO B 1 112 ? 14.078 -17.891 -10.938 1 92.31 112 PRO B O 1
ATOM 2333 N N . ASN B 1 113 ? 13.203 -19.078 -12.602 1 94.06 113 ASN B N 1
ATOM 2334 C CA . ASN B 1 113 ? 12.93 -17.891 -13.406 1 94.06 113 ASN B CA 1
ATOM 2335 C C . ASN B 1 113 ? 11.461 -17.484 -13.328 1 94.06 113 ASN B C 1
ATOM 2337 O O . ASN B 1 113 ? 10.953 -16.797 -14.211 1 94.06 113 ASN B O 1
ATOM 2341 N N . HIS B 1 114 ? 10.789 -18 -12.352 1 95.75 114 HIS B N 1
ATOM 2342 C CA . HIS B 1 114 ? 9.398 -17.562 -12.227 1 95.75 114 HIS B CA 1
ATOM 2343 C C . HIS B 1 114 ? 9.312 -16.078 -11.922 1 95.75 114 HIS B C 1
ATOM 2345 O O . HIS B 1 114 ? 10.273 -15.484 -11.414 1 95.75 114 HIS B O 1
ATOM 2351 N N . TRP B 1 115 ? 8.242 -15.469 -12.383 1 97.06 115 TRP B N 1
ATOM 2352 C CA . TRP B 1 115 ? 8.016 -14.055 -12.094 1 97.06 115 TRP B CA 1
ATOM 2353 C C . TRP B 1 115 ? 7.883 -13.82 -10.594 1 97.06 115 TRP B C 1
ATOM 2355 O O . TRP B 1 115 ? 7.41 -14.688 -9.867 1 97.06 115 TRP B O 1
ATOM 2365 N N . VAL B 1 116 ? 8.25 -12.609 -10.117 1 97.5 116 VAL B N 1
ATOM 2366 C CA . VAL B 1 116 ? 8.219 -12.266 -8.695 1 97.5 116 VAL B CA 1
ATOM 2367 C C . VAL B 1 116 ? 6.805 -12.43 -8.156 1 97.5 116 VAL B C 1
ATOM 2369 O O . VAL B 1 116 ? 6.617 -12.906 -7.031 1 97.5 116 VAL B O 1
ATOM 2372 N N . GLY B 1 117 ? 5.805 -12.117 -8.945 1 98.31 117 GLY B N 1
ATOM 2373 C CA . GLY B 1 117 ? 4.422 -12.117 -8.492 1 98.31 117 GLY B CA 1
ATOM 2374 C C . GLY B 1 117 ? 3.801 -13.5 -8.484 1 98.31 117 GLY B C 1
ATOM 2375 O O . GLY B 1 117 ? 2.686 -13.688 -7.988 1 98.31 117 GLY B O 1
ATOM 2376 N N . THR B 1 118 ? 4.508 -14.508 -9.023 1 98.12 118 THR B N 1
ATOM 2377 C CA . THR B 1 118 ? 3.982 -15.867 -9.07 1 98.12 118 THR B CA 1
ATOM 2378 C C . THR B 1 118 ? 4.148 -16.562 -7.719 1 98.12 118 THR B C 1
ATOM 2380 O O . THR B 1 118 ? 5.215 -17.094 -7.414 1 98.12 118 THR B O 1
ATOM 2383 N N . LEU B 1 119 ? 3.02 -16.703 -6.996 1 98.31 119 LEU B N 1
ATOM 2384 C CA . LEU B 1 119 ? 3.121 -17.219 -5.637 1 98.31 119 LEU B CA 1
ATOM 2385 C C . LEU B 1 119 ? 2.629 -18.672 -5.566 1 98.31 119 LEU B C 1
ATOM 2387 O O . LEU B 1 119 ? 2.852 -19.359 -4.57 1 98.31 119 LEU B O 1
ATOM 2391 N N . GLY B 1 120 ? 1.949 -19.141 -6.562 1 97.94 120 GLY B N 1
ATOM 2392 C CA . GLY B 1 120 ? 1.399 -20.484 -6.527 1 97.94 120 GLY B CA 1
ATOM 2393 C C . GLY B 1 120 ? -0.045 -20.531 -6.066 1 97.94 120 GLY B C 1
ATOM 2394 O O . GLY B 1 120 ? -0.891 -19.797 -6.586 1 97.94 120 GLY B O 1
ATOM 2395 N N . ASN B 1 121 ? -0.304 -21.453 -5.094 1 98.25 121 ASN B N 1
ATOM 2396 C CA . ASN B 1 121 ? -1.704 -21.734 -4.797 1 98.25 121 ASN B CA 1
ATOM 2397 C C . ASN B 1 121 ? -1.973 -21.719 -3.293 1 98.25 121 ASN B C 1
ATOM 2399 O O . ASN B 1 121 ? -1.117 -22.125 -2.502 1 98.25 121 ASN B O 1
ATOM 2403 N N . VAL B 1 122 ? -3.152 -21.219 -2.982 1 98.31 122 VAL B N 1
ATOM 2404 C CA . VAL B 1 122 ? -3.744 -21.391 -1.66 1 98.31 122 VAL B CA 1
ATOM 2405 C C . VAL B 1 122 ? -4.43 -22.75 -1.576 1 98.31 122 VAL B C 1
ATOM 2407 O O . VAL B 1 122 ? -5.188 -23.141 -2.475 1 98.31 122 VAL B O 1
ATOM 2410 N N . LYS B 1 123 ? -4.148 -23.484 -0.539 1 96.19 123 LYS B N 1
ATOM 2411 C CA . LYS B 1 123 ? -4.758 -24.781 -0.265 1 96.19 123 LYS B CA 1
ATOM 2412 C C . LYS B 1 123 ? -5.289 -24.859 1.165 1 96.19 123 LYS B C 1
ATOM 2414 O O . LYS B 1 123 ? -4.625 -24.406 2.102 1 96.19 123 LYS B O 1
ATOM 2419 N N . ASN B 1 124 ? -6.527 -25.422 1.313 1 95.12 124 ASN B N 1
ATOM 2420 C CA . ASN B 1 124 ? -7.125 -25.562 2.637 1 95.12 124 ASN B CA 1
ATOM 2421 C C . ASN B 1 124 ? -7.148 -24.219 3.385 1 95.12 124 ASN B C 1
ATOM 2423 O O . ASN B 1 124 ? -6.805 -24.172 4.566 1 95.12 124 ASN B O 1
ATOM 2427 N N . GLN B 1 125 ? -7.387 -23.219 2.686 1 96.25 125 GLN B N 1
ATOM 2428 C CA . GLN B 1 125 ? -7.586 -21.875 3.223 1 96.25 125 GLN B CA 1
ATOM 2429 C C . GLN B 1 125 ? -6.289 -21.312 3.791 1 96.25 125 GLN B C 1
ATOM 2431 O O . GLN B 1 125 ? -6.312 -20.391 4.613 1 96.25 125 GLN B O 1
ATOM 2436 N N . LYS B 1 126 ? -5.152 -21.859 3.311 1 97.69 126 LYS B N 1
ATOM 2437 C CA . LYS B 1 126 ? -3.863 -21.422 3.842 1 97.69 126 LYS B CA 1
ATOM 2438 C C . LYS B 1 126 ? -2.836 -21.25 2.725 1 97.69 126 LYS B C 1
ATOM 2440 O O . LYS B 1 126 ? -2.904 -21.938 1.704 1 97.69 126 LYS B O 1
ATOM 2445 N N . TYR B 1 127 ? -1.969 -20.344 2.898 1 98.38 127 TYR B N 1
ATOM 2446 C CA . TYR B 1 127 ? -0.771 -20.156 2.092 1 98.38 127 TYR B CA 1
ATOM 2447 C C . TYR B 1 127 ? 0.471 -20.062 2.971 1 98.38 127 TYR B C 1
ATOM 2449 O O . TYR B 1 127 ? 0.467 -19.359 3.99 1 98.38 127 TYR B O 1
ATOM 2457 N N . GLU B 1 128 ? 1.499 -20.75 2.58 1 97.88 128 GLU B N 1
ATOM 2458 C CA . GLU B 1 128 ? 2.75 -20.688 3.328 1 97.88 128 GLU B CA 1
ATOM 2459 C C . GLU B 1 128 ? 3.957 -20.766 2.396 1 97.88 128 GLU B C 1
ATOM 2461 O O . GLU B 1 128 ? 4.039 -21.672 1.556 1 97.88 128 GLU B O 1
ATOM 2466 N N . ASN B 1 129 ? 4.777 -19.828 2.48 1 97.56 129 ASN B N 1
ATOM 2467 C CA . ASN B 1 129 ? 6.113 -19.797 1.896 1 97.56 129 ASN B CA 1
ATOM 2468 C C . ASN B 1 129 ? 7.148 -19.266 2.885 1 97.56 129 ASN B C 1
ATOM 2470 O O . ASN B 1 129 ? 7.273 -18.062 3.068 1 97.56 129 ASN B O 1
ATOM 2474 N N . THR B 1 130 ? 7.93 -20.141 3.465 1 94.38 130 THR B N 1
ATOM 2475 C CA . THR B 1 130 ? 8.781 -19.766 4.594 1 94.38 130 THR B CA 1
ATOM 2476 C C . THR B 1 130 ? 10.031 -19.047 4.117 1 94.38 130 THR B C 1
ATOM 2478 O O . THR B 1 130 ? 10.672 -18.328 4.895 1 94.38 130 THR B O 1
ATOM 2481 N N . ARG B 1 131 ? 10.367 -19.312 2.869 1 96 131 ARG B N 1
ATOM 2482 C CA . ARG B 1 131 ? 11.602 -18.719 2.363 1 96 131 ARG B CA 1
ATOM 2483 C C . ARG B 1 131 ? 11.469 -18.328 0.897 1 96 131 ARG B C 1
ATOM 2485 O O . ARG B 1 131 ? 12.047 -18.969 0.019 1 96 131 ARG B O 1
ATOM 2492 N N . ASN B 1 132 ? 10.789 -17.312 0.612 1 97.25 132 ASN B N 1
ATOM 2493 C CA . ASN B 1 132 ? 10.672 -16.797 -0.749 1 97.25 132 ASN B CA 1
ATOM 2494 C C . ASN B 1 132 ? 11.859 -15.922 -1.123 1 97.25 132 ASN B C 1
ATOM 2496 O O . ASN B 1 132 ? 12.055 -14.852 -0.544 1 97.25 132 ASN B O 1
ATOM 2500 N N . HIS B 1 133 ? 12.586 -16.297 -2.117 1 95.88 133 HIS B N 1
ATOM 2501 C CA . HIS B 1 133 ? 13.805 -15.586 -2.471 1 95.88 133 HIS B CA 1
ATOM 2502 C C . HIS B 1 133 ? 13.547 -14.57 -3.584 1 95.88 133 HIS B C 1
ATOM 2504 O O . HIS B 1 133 ? 14.445 -13.82 -3.965 1 95.88 133 HIS B O 1
ATOM 2510 N N . LYS B 1 134 ? 12.344 -14.508 -4.105 1 96.62 134 LYS B N 1
ATOM 2511 C CA . LYS B 1 134 ? 12.047 -13.578 -5.188 1 96.62 134 LYS B CA 1
ATOM 2512 C C . LYS B 1 134 ? 11.336 -12.328 -4.656 1 96.62 134 LYS B C 1
ATOM 2514 O O . LYS B 1 134 ? 11.68 -11.211 -5.031 1 96.62 134 LYS B O 1
ATOM 2519 N N . VAL B 1 135 ? 10.375 -12.562 -3.805 1 98.06 135 VAL B N 1
ATOM 2520 C CA . VAL B 1 135 ? 9.625 -11.445 -3.234 1 98.06 135 VAL B CA 1
ATOM 2521 C C . VAL B 1 135 ? 10.516 -10.656 -2.281 1 98.06 135 VAL B C 1
ATOM 2523 O O . VAL B 1 135 ? 11.258 -11.242 -1.49 1 98.06 135 VAL B O 1
ATOM 2526 N N . SER B 1 136 ? 10.453 -9.328 -2.439 1 97.62 136 SER B N 1
ATOM 2527 C CA . SER B 1 136 ? 11.164 -8.453 -1.518 1 97.62 136 SER B CA 1
ATOM 2528 C C . SER B 1 136 ? 10.258 -7.344 -0.996 1 97.62 136 SER B C 1
ATOM 2530 O O . SER B 1 136 ? 9.281 -6.977 -1.649 1 97.62 136 SER B O 1
ATOM 2532 N N . LEU B 1 137 ? 10.617 -6.855 0.181 1 97 137 LEU B N 1
ATOM 2533 C CA . LEU B 1 137 ? 9.867 -5.746 0.761 1 97 137 LEU B CA 1
ATOM 2534 C C . LEU B 1 137 ? 10.633 -4.438 0.602 1 97 137 LEU B C 1
ATOM 2536 O O . LEU B 1 137 ? 10.203 -3.395 1.101 1 97 137 LEU B O 1
ATOM 2540 N N . PHE B 1 138 ? 11.711 -4.492 -0.053 1 92.88 138 PHE B N 1
ATOM 2541 C CA . PHE B 1 138 ? 12.492 -3.301 -0.345 1 92.88 138 PHE B CA 1
ATOM 2542 C C . PHE B 1 138 ? 13.266 -3.467 -1.65 1 92.88 138 PHE B C 1
ATOM 2544 O O . PHE B 1 138 ? 13.336 -4.57 -2.197 1 92.88 138 PHE B O 1
ATOM 2551 N N . GLY B 1 139 ? 13.648 -2.314 -2.174 1 90.62 139 GLY B N 1
ATOM 2552 C CA . GLY B 1 139 ? 14.445 -2.363 -3.391 1 90.62 139 GLY B CA 1
ATOM 2553 C C . GLY B 1 139 ? 13.602 -2.514 -4.645 1 90.62 139 GLY B C 1
ATOM 2554 O O . GLY B 1 139 ? 12.398 -2.256 -4.625 1 90.62 139 GLY B O 1
ATOM 2555 N N . HIS B 1 140 ? 14.164 -2.953 -5.723 1 90.19 140 HIS B N 1
ATOM 2556 C CA . HIS B 1 140 ? 13.562 -2.977 -7.051 1 90.19 140 HIS B CA 1
ATOM 2557 C C . HIS B 1 140 ? 12.43 -4 -7.121 1 90.19 140 HIS B C 1
ATOM 2559 O O . HIS B 1 140 ? 11.484 -3.836 -7.898 1 90.19 140 HIS B O 1
ATOM 2565 N N . ARG B 1 141 ? 12.484 -5.004 -6.297 1 94.44 141 ARG B N 1
ATOM 2566 C CA . ARG B 1 141 ? 11.453 -6.039 -6.293 1 94.44 141 ARG B CA 1
ATOM 2567 C C . ARG B 1 141 ? 10.445 -5.809 -5.168 1 94.44 141 ARG B C 1
ATOM 2569 O O . ARG B 1 141 ? 9.672 -6.707 -4.828 1 94.44 141 ARG B O 1
ATOM 2576 N N . SER B 1 142 ? 10.539 -4.594 -4.602 1 96.06 142 SER B N 1
ATOM 2577 C CA . SER B 1 142 ? 9.633 -4.344 -3.484 1 96.06 142 SER B CA 1
ATOM 2578 C C . SER B 1 142 ? 8.18 -4.539 -3.896 1 96.06 142 SER B C 1
ATOM 2580 O O . SER B 1 142 ? 7.746 -4.035 -4.938 1 96.06 142 SER B O 1
ATOM 2582 N N . VAL B 1 143 ? 7.457 -5.242 -3.02 1 98.25 143 VAL B N 1
ATOM 2583 C CA . VAL B 1 143 ? 6.047 -5.492 -3.32 1 98.25 143 VAL B CA 1
ATOM 2584 C C . VAL B 1 143 ? 5.172 -4.574 -2.471 1 98.25 143 VAL B C 1
ATOM 2586 O O . VAL B 1 143 ? 3.941 -4.629 -2.557 1 98.25 143 VAL B O 1
ATOM 2589 N N . ILE B 1 144 ? 5.797 -3.705 -1.636 1 97.88 144 ILE B N 1
ATOM 2590 C CA . ILE B 1 144 ? 5.035 -2.736 -0.854 1 97.88 144 ILE B CA 1
ATOM 2591 C C . ILE B 1 144 ? 4.219 -1.846 -1.789 1 97.88 144 ILE B C 1
ATOM 2593 O O . ILE B 1 144 ? 4.734 -1.355 -2.797 1 97.88 144 ILE B O 1
ATOM 2597 N N . GLY B 1 145 ? 2.924 -1.667 -1.455 1 98.44 145 GLY B N 1
ATOM 2598 C CA . GLY B 1 145 ? 2.047 -0.807 -2.234 1 98.44 145 GLY B CA 1
ATOM 2599 C C . GLY B 1 145 ? 1.464 -1.497 -3.453 1 98.44 145 GLY B C 1
ATOM 2600 O O . GLY B 1 145 ? 0.663 -0.908 -4.184 1 98.44 145 GLY B O 1
ATOM 2601 N N . ARG B 1 146 ? 1.844 -2.711 -3.705 1 98.44 146 ARG B N 1
ATOM 2602 C CA . ARG B 1 146 ? 1.279 -3.49 -4.801 1 98.44 146 ARG B CA 1
ATOM 2603 C C . ARG B 1 146 ? 0.108 -4.34 -4.324 1 98.44 146 ARG B C 1
ATOM 2605 O O . ARG B 1 146 ? -0.198 -4.371 -3.129 1 98.44 146 ARG B O 1
ATOM 2612 N N . GLY B 1 147 ? -0.552 -4.957 -5.277 1 98.62 147 GLY B N 1
ATOM 2613 C CA . GLY B 1 147 ? -1.744 -5.719 -4.934 1 98.62 147 GLY B CA 1
ATOM 2614 C C . GLY B 1 147 ? -1.514 -7.219 -4.926 1 98.62 147 GLY B C 1
ATOM 2615 O O . GLY B 1 147 ? -0.741 -7.738 -5.73 1 98.62 147 GLY B O 1
ATOM 2616 N N . VAL B 1 148 ? -2.145 -7.918 -4.008 1 98.88 148 VAL B N 1
ATOM 2617 C CA . VAL B 1 148 ? -2.258 -9.375 -4.031 1 98.88 148 VAL B CA 1
ATOM 2618 C C . VAL B 1 148 ? -3.674 -9.773 -4.438 1 98.88 148 VAL B C 1
ATOM 2620 O O . VAL B 1 148 ? -4.652 -9.18 -3.979 1 98.88 148 VAL B O 1
ATOM 2623 N N . VAL B 1 149 ? -3.725 -10.781 -5.289 1 98.88 149 VAL B N 1
ATOM 2624 C CA . VAL B 1 149 ? -5.02 -11.203 -5.812 1 98.88 149 VAL B CA 1
ATOM 2625 C C . VAL B 1 149 ? -5.164 -12.719 -5.688 1 98.88 149 VAL B C 1
ATOM 2627 O O . VAL B 1 149 ? -4.254 -13.469 -6.051 1 98.88 149 VAL B O 1
ATOM 2630 N N . LEU B 1 150 ? -6.254 -13.117 -5.125 1 98.81 150 LEU B N 1
ATOM 2631 C CA . LEU B 1 150 ? -6.715 -14.5 -5.105 1 98.81 150 LEU B CA 1
ATOM 2632 C C . LEU B 1 150 ? -7.645 -14.781 -6.285 1 98.81 150 LEU B C 1
ATOM 2634 O O . LEU B 1 150 ? -8.586 -14.023 -6.527 1 98.81 150 LEU B O 1
ATOM 2638 N N . TYR B 1 151 ? -7.402 -15.898 -6.965 1 98.56 151 TYR B N 1
ATOM 2639 C CA . TYR B 1 151 ? -8.172 -16.219 -8.164 1 98.56 151 TYR B CA 1
ATOM 2640 C C . TYR B 1 151 ? -9.031 -17.453 -7.938 1 98.56 151 TYR B C 1
ATOM 2642 O O . TYR B 1 151 ? -8.852 -18.188 -6.957 1 98.56 151 TYR B O 1
ATOM 2650 N N . GLU B 1 152 ? -9.969 -17.594 -8.852 1 97.5 152 GLU B N 1
ATOM 2651 C CA . GLU B 1 152 ? -11.016 -18.594 -8.641 1 97.5 152 GLU B CA 1
ATOM 2652 C C . GLU B 1 152 ? -10.523 -20 -8.984 1 97.5 152 GLU B C 1
ATOM 2654 O O . GLU B 1 152 ? -11.086 -20.984 -8.523 1 97.5 152 GLU B O 1
ATOM 2659 N N . ASN B 1 153 ? -9.453 -20.141 -9.852 1 97.81 153 ASN B N 1
ATOM 2660 C CA . ASN B 1 153 ? -8.906 -21.453 -10.211 1 97.81 153 ASN B CA 1
ATOM 2661 C C . ASN B 1 153 ? -7.461 -21.594 -9.742 1 97.81 153 ASN B C 1
ATOM 2663 O O . ASN B 1 153 ? -6.777 -20.594 -9.508 1 97.81 153 ASN B O 1
ATOM 2667 N N . ARG B 1 154 ? -7.066 -22.828 -9.602 1 97.88 154 ARG B N 1
ATOM 2668 C CA . ARG B 1 154 ? -5.664 -23.125 -9.328 1 97.88 154 ARG B CA 1
ATOM 2669 C C . ARG B 1 154 ? -4.766 -22.594 -10.438 1 97.88 154 ARG B C 1
ATOM 2671 O O . ARG B 1 154 ? -5.125 -22.641 -11.617 1 97.88 154 ARG B O 1
ATOM 2678 N N . ASP B 1 155 ? -3.643 -22 -10.031 1 98.19 155 ASP B N 1
ATOM 2679 C CA . ASP B 1 155 ? -2.594 -21.703 -11 1 98.19 155 ASP B CA 1
ATOM 2680 C C . ASP B 1 155 ? -1.905 -22.969 -11.492 1 98.19 155 ASP B C 1
ATOM 2682 O O . ASP B 1 155 ? -1.319 -23.703 -10.695 1 98.19 155 ASP B O 1
ATOM 2686 N N . ASP B 1 156 ? -1.852 -23.219 -12.742 1 97.31 156 ASP B N 1
ATOM 2687 C CA . ASP B 1 156 ? -1.298 -24.469 -13.258 1 97.31 156 ASP B CA 1
ATOM 2688 C C . ASP B 1 156 ? 0.196 -24.328 -13.547 1 97.31 156 ASP B C 1
ATOM 2690 O O . ASP B 1 156 ? 0.845 -25.281 -13.969 1 97.31 156 ASP B O 1
ATOM 2694 N N . GLY B 1 157 ? 0.725 -23.094 -13.344 1 95.12 157 GLY B N 1
ATOM 2695 C CA . GLY B 1 157 ? 2.154 -22.875 -13.484 1 95.12 157 GLY B CA 1
ATOM 2696 C C . GLY B 1 157 ? 2.592 -22.688 -14.922 1 95.12 157 GLY B C 1
ATOM 2697 O O . GLY B 1 157 ? 3.785 -22.75 -15.227 1 95.12 157 GLY B O 1
ATOM 2698 N N . GLY B 1 158 ? 1.641 -22.516 -15.805 1 93.19 158 GLY B N 1
ATOM 2699 C CA . GLY B 1 158 ? 1.982 -22.328 -17.203 1 93.19 158 GLY B CA 1
ATOM 2700 C C . GLY B 1 158 ? 2.43 -23.609 -17.891 1 93.19 158 GLY B C 1
ATOM 2701 O O . GLY B 1 158 ? 3.229 -23.562 -18.828 1 93.19 158 GLY B O 1
ATOM 2702 N N . VAL B 1 159 ? 1.973 -24.766 -17.5 1 92 159 VAL B N 1
ATOM 2703 C CA . VAL B 1 159 ? 2.508 -26.031 -17.953 1 92 159 VAL B CA 1
ATOM 2704 C C . VAL B 1 159 ? 1.836 -26.438 -19.266 1 92 159 VAL B C 1
ATOM 2706 O O . VAL B 1 159 ? 2.344 -27.297 -20 1 92 159 VAL B O 1
ATOM 2709 N N . PHE B 1 160 ? 0.668 -25.953 -19.578 1 93.5 160 PHE B N 1
ATOM 2710 C CA . PHE B 1 160 ? -0.032 -26.297 -20.812 1 93.5 160 PHE B CA 1
ATOM 2711 C C . PHE B 1 160 ? 0.338 -25.328 -21.922 1 93.5 160 PHE B C 1
ATOM 2713 O O . PHE B 1 160 ? 0.768 -24.203 -21.672 1 93.5 160 PHE B O 1
ATOM 2720 N N . SER B 1 161 ? 0.147 -25.672 -23.203 1 93.62 161 SER B N 1
ATOM 2721 C CA . SER B 1 161 ? 0.571 -24.891 -24.359 1 93.62 161 SER B CA 1
ATOM 2722 C C . SER B 1 161 ? -0.467 -23.828 -24.734 1 93.62 161 SER B C 1
ATOM 2724 O O . SER B 1 161 ? -0.201 -22.953 -25.547 1 93.62 161 SER B O 1
ATOM 2726 N N . THR B 1 162 ? -1.541 -23.828 -24.062 1 95.38 162 THR B N 1
ATOM 2727 C CA . THR B 1 162 ? -2.566 -22.844 -24.375 1 95.38 162 THR B CA 1
ATOM 2728 C C . THR B 1 162 ? -2.115 -21.438 -23.969 1 95.38 162 THR B C 1
ATOM 2730 O O . THR B 1 162 ? -1.292 -21.281 -23.062 1 95.38 162 THR B O 1
ATOM 2733 N N . PHE B 1 163 ? -2.623 -20.391 -24.609 1 95.31 163 PHE B N 1
ATOM 2734 C CA . PHE B 1 163 ? -2.322 -18.984 -24.312 1 95.31 163 PHE B CA 1
ATOM 2735 C C . PHE B 1 163 ? -2.652 -18.656 -22.859 1 95.31 163 PHE B C 1
ATOM 2737 O O . PHE B 1 163 ? -1.864 -18 -22.188 1 95.31 163 PHE B O 1
ATOM 2744 N N . GLU B 1 164 ? -3.785 -19.094 -22.375 1 95.44 164 GLU B N 1
ATOM 2745 C CA . GLU B 1 164 ? -4.227 -18.781 -21.031 1 95.44 164 GLU B CA 1
ATOM 2746 C C . GLU B 1 164 ? -3.268 -19.359 -19.984 1 95.44 164 GLU B C 1
ATOM 2748 O O . GLU B 1 164 ? -2.896 -18.672 -19.031 1 95.44 164 GLU B O 1
ATOM 2753 N N . SER B 1 165 ? -2.893 -20.594 -20.141 1 96 165 SER B N 1
ATOM 2754 C CA . SER B 1 165 ? -1.932 -21.219 -19.234 1 96 165 SER B CA 1
ATOM 2755 C C . SER B 1 165 ? -0.607 -20.453 -19.234 1 96 165 SER B C 1
ATOM 2757 O O . SER B 1 165 ? -0.065 -20.156 -18.172 1 96 165 SER B O 1
ATOM 2759 N N . GLN B 1 166 ? -0.149 -20.031 -20.406 1 94.38 166 GLN B N 1
ATOM 2760 C CA . GLN B 1 166 ? 1.165 -19.406 -20.547 1 94.38 166 GLN B CA 1
ATOM 2761 C C . GLN B 1 166 ? 1.146 -17.969 -20.078 1 94.38 166 GLN B C 1
ATOM 2763 O O . GLN B 1 166 ? 2.182 -17.406 -19.703 1 94.38 166 GLN B O 1
ATOM 2768 N N . SER B 1 167 ? 0.038 -17.391 -20.141 1 95.12 167 SER B N 1
ATOM 2769 C CA . SER B 1 167 ? -0.037 -15.969 -19.797 1 95.12 167 SER B CA 1
ATOM 2770 C C . SER B 1 167 ? -0.334 -15.773 -18.312 1 95.12 167 SER B C 1
ATOM 2772 O O . SER B 1 167 ? 0.243 -14.891 -17.672 1 95.12 167 SER B O 1
ATOM 2774 N N . ASN B 1 168 ? -1.272 -16.656 -17.766 1 96.38 168 ASN B N 1
ATOM 2775 C CA . ASN B 1 168 ? -1.68 -16.359 -16.391 1 96.38 168 ASN B CA 1
ATOM 2776 C C . ASN B 1 168 ? -1.828 -17.625 -15.562 1 96.38 168 ASN B C 1
ATOM 2778 O O . ASN B 1 168 ? -2.227 -17.578 -14.398 1 96.38 168 ASN B O 1
ATOM 2782 N N . GLY B 1 169 ? -1.563 -18.766 -16.156 1 97.38 169 GLY B N 1
ATOM 2783 C CA . GLY B 1 169 ? -1.613 -20.016 -15.422 1 97.38 169 GLY B CA 1
ATOM 2784 C C . GLY B 1 169 ? -3.021 -20.562 -15.258 1 97.38 169 GLY B C 1
ATOM 2785 O O . GLY B 1 169 ? -3.295 -21.328 -14.328 1 97.38 169 GLY B O 1
ATOM 2786 N N . ASN B 1 170 ? -3.996 -20.094 -16.094 1 97.81 170 ASN B N 1
ATOM 2787 C CA . ASN B 1 170 ? -5.375 -20.578 -16.094 1 97.81 170 ASN B CA 1
ATOM 2788 C C . ASN B 1 170 ? -6.07 -20.312 -14.766 1 97.81 170 ASN B C 1
ATOM 2790 O O . ASN B 1 170 ? -6.848 -21.141 -14.289 1 97.81 170 ASN B O 1
ATOM 2794 N N . VAL B 1 171 ? -5.836 -19.172 -14.219 1 97.88 171 VAL B N 1
ATOM 2795 C CA . VAL B 1 171 ? -6.281 -18.922 -12.852 1 97.88 171 VAL B CA 1
ATOM 2796 C C . VAL B 1 171 ? -7.73 -18.438 -12.859 1 97.88 171 VAL B C 1
ATOM 2798 O O . VAL B 1 171 ? -8.375 -18.375 -11.805 1 97.88 171 VAL B O 1
ATOM 2801 N N . GLY B 1 172 ? -8.297 -18.078 -13.961 1 97.56 172 GLY B N 1
ATOM 2802 C CA . GLY B 1 172 ? -9.672 -17.609 -14.016 1 97.56 172 GLY B CA 1
ATOM 2803 C C . GLY B 1 172 ? -9.844 -16.203 -13.469 1 97.56 172 GLY B C 1
ATOM 2804 O O . GLY B 1 172 ? -8.953 -15.359 -13.633 1 97.56 172 GLY B O 1
ATOM 2805 N N . ARG B 1 173 ? -11 -15.859 -12.898 1 97.19 173 ARG B N 1
ATOM 2806 C CA . ARG B 1 173 ? -11.352 -14.508 -12.469 1 97.19 173 ARG B CA 1
ATOM 2807 C C . ARG B 1 173 ? -10.82 -14.219 -11.07 1 97.19 173 ARG B C 1
ATOM 2809 O O . ARG B 1 173 ? -10.695 -15.133 -10.242 1 97.19 173 ARG B O 1
ATOM 2816 N N . PRO B 1 174 ? -10.5 -12.906 -10.844 1 98.38 174 PRO B N 1
ATOM 2817 C CA . PRO B 1 174 ? -10.164 -12.547 -9.461 1 98.38 174 PRO B CA 1
ATOM 2818 C C . PRO B 1 174 ? -11.328 -12.742 -8.5 1 98.38 174 PRO B C 1
ATOM 2820 O O . PRO B 1 174 ? -12.477 -12.461 -8.844 1 98.38 174 PRO B O 1
ATOM 2823 N N . VAL B 1 175 ? -11.039 -13.25 -7.34 1 97.62 175 VAL B N 1
ATOM 2824 C CA . VAL B 1 175 ? -12.031 -13.508 -6.305 1 97.62 175 VAL B CA 1
ATOM 2825 C C . VAL B 1 175 ? -11.922 -12.453 -5.207 1 97.62 175 VAL B C 1
ATOM 2827 O O . VAL B 1 175 ? -12.93 -11.875 -4.789 1 97.62 175 VAL B O 1
ATOM 2830 N N . ALA B 1 176 ? -10.766 -12.211 -4.707 1 98.44 176 ALA B N 1
ATOM 2831 C CA . ALA B 1 176 ? -10.461 -11.266 -3.641 1 98.44 176 ALA B CA 1
ATOM 2832 C C . ALA B 1 176 ? -9.109 -10.602 -3.857 1 98.44 176 ALA B C 1
ATOM 2834 O O . ALA B 1 176 ? -8.227 -11.18 -4.504 1 98.44 176 ALA B O 1
ATOM 2835 N N . CYS B 1 177 ? -8.945 -9.438 -3.352 1 98.62 177 CYS B N 1
ATOM 2836 C CA . CYS B 1 177 ? -7.656 -8.758 -3.49 1 98.62 177 CYS B CA 1
ATOM 2837 C C . CYS B 1 177 ? -7.461 -7.734 -2.379 1 98.62 177 CYS B C 1
ATOM 2839 O O . CYS B 1 177 ? -8.383 -7.465 -1.604 1 98.62 177 CYS B O 1
ATOM 2841 N N . GLY B 1 178 ? -6.305 -7.246 -2.184 1 98.44 178 GLY B N 1
ATOM 2842 C CA . GLY B 1 178 ? -5.891 -6.242 -1.215 1 98.44 178 GLY B CA 1
ATOM 2843 C C . GLY B 1 178 ? -4.527 -5.648 -1.515 1 98.44 178 GLY B C 1
ATOM 2844 O O . GLY B 1 178 ? -3.783 -6.18 -2.342 1 98.44 178 GLY B O 1
ATOM 2845 N N . ILE B 1 179 ? -4.203 -4.535 -0.917 1 98.88 179 ILE B N 1
ATOM 2846 C CA . ILE B 1 179 ? -2.938 -3.832 -1.098 1 98.88 179 ILE B CA 1
ATOM 2847 C C . ILE B 1 179 ? -1.96 -4.238 0.003 1 98.88 179 ILE B C 1
ATOM 2849 O O . ILE B 1 179 ? -2.348 -4.375 1.167 1 98.88 179 ILE B O 1
ATOM 2853 N N . ILE B 1 180 ? -0.719 -4.43 -0.397 1 98.88 180 ILE B N 1
ATOM 2854 C CA . ILE B 1 180 ? 0.32 -4.762 0.572 1 98.88 180 ILE B CA 1
ATOM 2855 C C . ILE B 1 180 ? 0.783 -3.492 1.285 1 98.88 180 ILE B C 1
ATOM 2857 O O . ILE B 1 180 ? 1.438 -2.639 0.683 1 98.88 180 ILE B O 1
ATOM 2861 N N . GLY B 1 181 ? 0.413 -3.385 2.52 1 98.62 181 GLY B N 1
ATOM 2862 C CA . GLY B 1 181 ? 0.761 -2.232 3.336 1 98.62 181 GLY B CA 1
ATOM 2863 C C . GLY B 1 181 ? 1.887 -2.512 4.312 1 98.62 181 GLY B C 1
ATOM 2864 O O . GLY B 1 181 ? 2.002 -3.623 4.832 1 98.62 181 GLY B O 1
ATOM 2865 N N . LEU B 1 182 ? 2.625 -1.485 4.629 1 97.5 182 LEU B N 1
ATOM 2866 C CA . LEU B 1 182 ? 3.701 -1.58 5.605 1 97.5 182 LEU B CA 1
ATOM 2867 C C . LEU B 1 182 ? 3.143 -1.688 7.02 1 97.5 182 LEU B C 1
ATOM 2869 O O . LEU B 1 182 ? 2.145 -1.043 7.352 1 97.5 182 LEU B O 1
ATOM 2873 N N . ILE B 1 183 ? 3.801 -2.506 7.867 1 94.38 183 ILE B N 1
ATOM 2874 C CA . ILE B 1 183 ? 3.367 -2.51 9.258 1 94.38 183 ILE B CA 1
ATOM 2875 C C . ILE B 1 183 ? 4.586 -2.422 10.18 1 94.38 183 ILE B C 1
ATOM 2877 O O . ILE B 1 183 ? 4.453 -2.482 11.398 1 94.38 183 ILE B O 1
ATOM 2881 N N . GLY B 1 184 ? 5.672 -2.369 9.758 1 84.25 184 GLY B N 1
ATOM 2882 C CA . GLY B 1 184 ? 6.809 -2.182 10.641 1 84.25 184 GLY B CA 1
ATOM 2883 C C . GLY B 1 184 ? 8.141 -2.244 9.922 1 84.25 184 GLY B C 1
ATOM 2884 O O . GLY B 1 184 ? 8.32 -3.045 9.008 1 84.25 184 GLY B O 1
ATOM 2885 N N . THR B 1 185 ? 8.852 -1.186 10.195 1 71.75 185 THR B N 1
ATOM 2886 C CA . THR B 1 185 ? 10.273 -1.255 9.875 1 71.75 185 THR B CA 1
ATOM 2887 C C . THR B 1 185 ? 11.109 -1.131 11.141 1 71.75 185 THR B C 1
ATOM 2889 O O . THR B 1 185 ? 10.688 -0.514 12.125 1 71.75 185 THR B O 1
ATOM 2892 N N . SER B 1 186 ? 11.969 -2.088 11.406 1 62.25 186 SER B N 1
ATOM 2893 C CA . SER B 1 186 ? 12.805 -1.938 12.586 1 62.25 186 SER B CA 1
ATOM 2894 C C . SER B 1 186 ? 13.367 -0.524 12.695 1 62.25 186 SER B C 1
ATOM 2896 O O . SER B 1 186 ? 13.992 -0.173 13.695 1 62.25 186 SER B O 1
ATOM 2898 N N . PHE B 1 187 ? 13.141 0.275 11.664 1 55.53 187 PHE B N 1
ATOM 2899 C CA . PHE B 1 187 ? 13.664 1.636 11.734 1 55.53 187 PHE B CA 1
ATOM 2900 C C . PHE B 1 187 ? 12.609 2.584 12.305 1 55.53 187 PHE B C 1
ATOM 2902 O O . PHE B 1 187 ? 12.891 3.766 12.523 1 55.53 187 PHE B O 1
ATOM 2909 N N . ASP B 1 188 ? 11.367 2.094 12.367 1 53.09 188 ASP B N 1
ATOM 2910 C CA . ASP B 1 188 ? 10.312 2.961 12.875 1 53.09 188 ASP B CA 1
ATOM 2911 C C . ASP B 1 188 ? 10.305 2.98 14.406 1 53.09 188 ASP B C 1
ATOM 2913 O O . ASP B 1 188 ? 10.711 2.006 15.039 1 53.09 188 ASP B O 1
#

Sequence (376 aa):
MKRFLFILSLLSACNAFETIILNESAGKTIAIVKAIARLQSPDGTVKGIMEFTQPFHAGAPTQINGTFKNLPEEDEFGIKILQYGNMTNGCLSMGEEFNPERFKKRYGPNHPNHWVGTLGNVKNQKYENTRNHKVSLFGHRSVIGRGVVLYENRDDGGVFSTFESQSNGNVGRPVACGIIGLIGTSFDMKRFLFILSLLSACNAFETIILNESAGKTIAIVKAIARLQSPDGTVKGIMEFTQPFHAGAPTQINGTFKNLPEEDEFGIKILQYGNMTNGCLSMGEEFNPERFKKRYGPNHPNHWVGTLGNVKNQKYENTRNHKVSLFGHRSVIGRGVVLYENRDDGGVFSTFESQSNGNVGRPVACGIIGLIGTSFD

Secondary structure (DSSP, 8-state):
-------------------------------EEEEEEEEE-TTS-SEEEEEEEEESSTTPPEEEEEEEESPPTT-EEEEEEBS----EEEETTS-SB--TT--SS---TTSTT--TTEEEEEETTEEEEEEESS-BSSGGGB-TT-EEEEESS---TT-SSSHHHHHH-S--SEEEEEE-EEEEETT-/-------------------------S-----EEEEEEEEE-TTS-SEEEEEEEEESSTTPPEEEEEEEESPPTT-EEEEEEBS----EEEETTS-SB--TT--SS---TTSTT--TTEEEEEETTEEEEEEESS-BSSGGGB-TT-EEEEESS---TT-SSSHHHHHH-S--SEEEEEE-EEEEETT-

Foldseek 3Di:
DPPPPPPPPPPCPVPPPVPPPPPVPPPPPFKKWKKKWWKAFPVRQKIKIKIWIFGPDPQTFIWIKMFIPDADAPAKKFKWWACAQDQVVHPVPQHAGAALVPDPWAFAQPDPRHGLGRQFIDHPRIGTDGGHRRADCDDSNRSARHKMFIANHGQQGLPDPDPCCGRTRVRHDTGMMTGIHTDDISVD/DPPPPPPPPPPPPPPPPVPPPPPPVPVPPFKKWKKKWWKAFPVRQKIKIKIWIFGPDPQTFIWIKMFIPDADAPAKKFKWWADAQDQVVHPVPQHAGAALVPDPWAFAQVDPRHGLGRQFIDHPRIGTDGGHRRADCDDSNRSARHKMFIANHGQQGLPDPDPCCGRTRVRHHTGMMTGIHTDDISVD